Protein AF-A0AAN8ETK5-F1 (afdb_monomer)

Radius of gyration: 23.5 Å; Cα contacts (8 Å, |Δi|>4): 120; chains: 1; bounding box: 71×39×68 Å

Mean predicted aligned error: 12.29 Å

pLDDT: mean 74.8, std 18.23, range [26.97, 95.56]

InterPro domains:
  IPR002259 Equilibrative nucleoside transporter [PF01733] (47-245)
  IPR002259 Equilibrative nucleoside transporter [PR01130] (53-75)
  IPR002259 Equilibrative nucleoside transporter [PR01130] (81-101)
  IPR002259 Equilibrative nucleoside transporter [PR01130] (223-244)
  IPR002259 Equilibrative nucleoside transporter [PTHR10332] (9-244)

Organism: Champsocephalus gunnari (NCBI:txid52237)

Sequence (248 aa):
SPADAPPRVSQRLRVLGSLLVIMFVFIATAVFVRVPLEPLAFFCVTMAKIVTINSFGAVLQGSLFGMAGLLPASYTTPVMSGQGMAGSFAAFAMICAIASGSDLPDAAFGYFITACVVIFLSILCYVLLPKLEFFQFYQEKNRKPSPENSVILMNPESGAESADPSGRQDVSVGKIFKKIWLLALSVCFTFTVTIGTFPAITADTKSTLARGSWERYFIPVSCFLLFNLSDWAGRSLTAFCMWVSPEP

Secondary structure (DSSP, 8-state):
----PPP---HHHHHHHHHHHHHHHHHHHHHHTTS---HHHHHHHHHHHHHHHHHHHHHHHHHHHHHHTTS-GGGHHHHHHHHHHHHHHHHHHHHHHHHHT--HHHHHHHHHHHHHHHHHHHHHHHHHGGGSHHHHHHHHHHHS--TTTTTTT--S--------TT------HHHHHHHHHHHHHHHHHHHHHHHHHTTHHHHH---SS--STHHHHHIIIIIIIHHHHHHHHHHHHHHH----PPP-

Nearest PDB structures (foldseek):
  6ob7-assembly1_A  TM=9.082E-01  e=2.073E-12  Homo sapiens
  6ob6-assembly2_B  TM=9.364E-01  e=7.491E-12  Homo sapiens
  6ob6-assembly1_A  TM=9.216E-01  e=9.128E-12  Homo sapiens

Solvent-accessible surface area (backbone atoms only — not comparable to full-atom values): 14384 Å² total; per-residue (Å²): 131,87,74,82,72,74,80,77,75,51,67,66,56,51,41,54,50,24,53,52,53,45,41,52,54,37,53,51,48,39,57,49,60,78,51,91,62,58,71,68,58,44,50,54,53,50,50,53,48,51,54,50,42,52,53,35,45,50,52,31,51,54,48,51,52,60,53,27,71,73,44,64,75,75,54,42,45,59,58,55,27,50,55,24,46,51,46,28,51,54,21,51,49,53,46,49,41,62,72,67,68,53,56,67,56,60,42,53,34,52,51,30,51,52,51,43,52,54,48,50,51,50,50,51,52,58,67,49,46,73,72,37,67,69,53,46,51,54,55,49,55,69,68,47,81,56,77,65,71,63,56,78,77,67,76,82,89,79,82,93,77,86,91,74,97,78,72,82,78,75,76,52,65,68,62,54,46,68,71,43,42,68,61,53,49,52,53,50,50,52,53,50,52,47,57,64,48,44,60,63,58,58,73,71,58,71,73,91,83,57,91,60,78,54,67,75,45,44,54,41,47,68,50,41,27,46,47,23,46,50,51,21,48,57,48,45,46,52,65,77,61,56,74,76,71,78,79,131

Structure (mmCIF, N/CA/C/O backbone):
data_AF-A0AAN8ETK5-F1
#
_entry.id   AF-A0AAN8ETK5-F1
#
loop_
_atom_site.group_PDB
_atom_site.id
_atom_site.type_symbol
_atom_site.label_atom_id
_atom_site.label_alt_id
_atom_site.label_comp_id
_atom_site.label_asym_id
_atom_site.label_entity_id
_atom_site.label_seq_id
_atom_site.pdbx_PDB_ins_code
_atom_site.Cartn_x
_atom_site.Cartn_y
_atom_site.Cartn_z
_atom_site.occupancy
_atom_site.B_iso_or_equiv
_atom_site.auth_seq_id
_atom_site.auth_comp_id
_atom_site.auth_asym_id
_atom_site.auth_atom_id
_atom_site.pdbx_PDB_model_num
ATOM 1 N N . SER A 1 1 ? -43.170 6.017 11.652 1.00 31.91 1 SER A N 1
ATOM 2 C CA . SER A 1 1 ? -42.625 5.074 10.662 1.00 31.91 1 SER A CA 1
ATOM 3 C C . SER A 1 1 ? -41.123 5.280 10.615 1.00 31.91 1 SER A C 1
ATOM 5 O O . SER A 1 1 ? -40.715 6.349 10.168 1.00 31.91 1 SER A O 1
ATOM 7 N N . PRO A 1 2 ? -40.292 4.398 11.195 1.00 40.56 2 PRO A N 1
ATOM 8 C CA . PRO A 1 2 ? -38.853 4.548 11.074 1.00 40.56 2 PRO A CA 1
ATOM 9 C C . PRO A 1 2 ? -38.493 4.153 9.642 1.00 40.56 2 PRO A C 1
ATOM 11 O O . PRO A 1 2 ? -38.596 2.989 9.272 1.00 40.56 2 PRO A O 1
ATOM 14 N N . ALA A 1 3 ? -38.174 5.156 8.830 1.00 40.28 3 ALA A N 1
ATOM 15 C CA . ALA A 1 3 ? -37.696 4.963 7.474 1.00 40.28 3 ALA A CA 1
ATOM 16 C C . ALA A 1 3 ? -36.457 4.061 7.489 1.00 40.28 3 ALA A C 1
ATOM 18 O O . ALA A 1 3 ? -35.556 4.239 8.316 1.00 40.28 3 ALA A O 1
ATOM 19 N N . ASP A 1 4 ? -36.464 3.095 6.579 1.00 44.53 4 ASP A N 1
ATOM 20 C CA . ASP A 1 4 ? -35.438 2.092 6.347 1.00 44.53 4 ASP A CA 1
ATOM 21 C C . ASP A 1 4 ? -34.030 2.696 6.350 1.00 44.53 4 ASP A C 1
ATOM 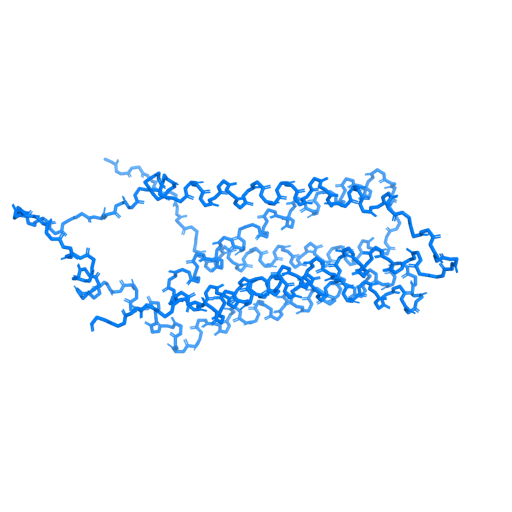23 O O . ASP A 1 4 ? -33.572 3.305 5.381 1.00 44.53 4 ASP A O 1
ATOM 27 N N . ALA A 1 5 ? -33.303 2.497 7.451 1.00 45.50 5 ALA A N 1
ATOM 28 C CA . ALA A 1 5 ? -31.858 2.610 7.411 1.00 45.50 5 ALA A CA 1
ATOM 29 C C . ALA A 1 5 ? -31.360 1.491 6.480 1.00 45.50 5 ALA A C 1
ATOM 31 O O . ALA A 1 5 ? -31.681 0.325 6.738 1.00 45.50 5 ALA A O 1
ATOM 32 N N . PRO A 1 6 ? -30.592 1.798 5.417 1.00 43.34 6 PRO A N 1
ATOM 33 C CA . PRO A 1 6 ? -30.098 0.771 4.512 1.00 43.34 6 PRO A CA 1
ATOM 34 C C . PRO A 1 6 ? -29.350 -0.294 5.323 1.00 43.34 6 PRO A C 1
ATOM 36 O O . PRO A 1 6 ? -28.668 0.055 6.300 1.00 43.34 6 PRO A O 1
ATOM 39 N N . PRO A 1 7 ? -29.473 -1.587 4.964 1.00 42.78 7 PRO A N 1
ATOM 40 C CA . PRO A 1 7 ? -28.845 -2.661 5.713 1.00 42.78 7 PRO A CA 1
ATOM 41 C C . PRO A 1 7 ? -27.360 -2.341 5.841 1.00 42.78 7 PRO A C 1
ATOM 43 O O . PRO A 1 7 ? -26.654 -2.178 4.844 1.00 42.78 7 PRO A O 1
ATOM 46 N N . ARG A 1 8 ? -26.890 -2.179 7.083 1.00 54.69 8 ARG A N 1
ATOM 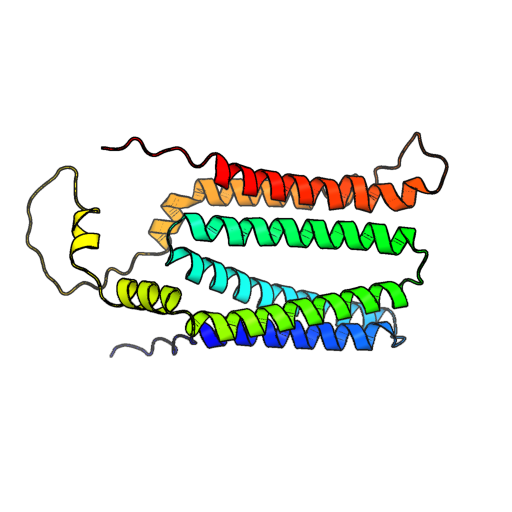47 C CA . ARG A 1 8 ? -25.481 -1.903 7.366 1.00 54.69 8 ARG A CA 1
ATOM 48 C C . ARG A 1 8 ? -24.684 -3.080 6.821 1.00 54.69 8 ARG A C 1
ATOM 50 O O . ARG A 1 8 ? -24.653 -4.140 7.443 1.00 54.69 8 ARG A O 1
ATOM 57 N N . VAL A 1 9 ? -24.086 -2.904 5.643 1.00 59.69 9 VAL A N 1
ATOM 58 C CA . VAL A 1 9 ? -23.247 -3.916 4.997 1.00 59.69 9 VAL A CA 1
ATOM 59 C C . VAL A 1 9 ? -22.239 -4.400 6.032 1.00 59.69 9 VAL A C 1
ATOM 61 O O . VAL A 1 9 ? -21.507 -3.592 6.613 1.00 59.69 9 VAL A O 1
ATOM 64 N N . SER A 1 10 ? -22.245 -5.708 6.302 1.00 74.88 10 SER A N 1
ATOM 65 C CA . SER A 1 10 ? -21.398 -6.312 7.332 1.00 74.88 10 SER A CA 1
ATOM 66 C C . SER A 1 10 ? -19.944 -5.884 7.127 1.00 74.88 10 SER A C 1
ATOM 68 O O . SER A 1 10 ? -19.432 -5.950 6.009 1.00 74.88 10 SER A O 1
ATOM 70 N N . GLN A 1 11 ? -19.259 -5.451 8.192 1.00 73.94 11 GLN A N 1
ATOM 71 C CA . GLN A 1 11 ? -17.847 -5.044 8.118 1.00 73.94 11 GLN A CA 1
ATOM 72 C C . GLN A 1 11 ? -16.977 -6.137 7.480 1.00 73.94 11 GLN A C 1
ATOM 74 O O . GLN A 1 11 ? -16.073 -5.827 6.709 1.00 73.94 11 GLN A O 1
ATOM 79 N N . ARG A 1 12 ? -17.318 -7.412 7.718 1.00 78.25 12 ARG A N 1
ATOM 80 C CA . ARG A 1 12 ? -16.663 -8.559 7.079 1.00 78.25 12 ARG A CA 1
ATOM 81 C C . ARG A 1 12 ? -16.825 -8.575 5.570 1.00 78.25 12 ARG A C 1
ATOM 83 O O . ARG A 1 12 ? -15.857 -8.812 4.858 1.00 78.25 12 ARG A O 1
ATOM 90 N N . LEU A 1 13 ? -18.024 -8.265 5.088 1.00 81.19 13 LEU A N 1
ATOM 91 C CA . LEU A 1 13 ? -18.306 -8.186 3.661 1.00 81.19 13 LEU A CA 1
ATOM 92 C C . LEU A 1 13 ? -17.593 -6.992 3.012 1.00 81.19 13 LEU A C 1
ATOM 94 O O . LEU A 1 13 ? -17.086 -7.121 1.904 1.00 81.19 13 LEU A O 1
ATOM 98 N N . ARG A 1 14 ? -17.485 -5.858 3.718 1.00 87.50 14 ARG A N 1
ATOM 99 C CA . ARG A 1 14 ? -16.747 -4.677 3.235 1.00 87.50 14 ARG A CA 1
ATOM 100 C C . ARG A 1 14 ? -15.253 -4.962 3.076 1.00 87.50 14 ARG A C 1
ATOM 102 O O . ARG A 1 14 ? -14.705 -4.703 2.011 1.00 87.50 14 ARG A O 1
ATOM 109 N N . VAL A 1 15 ? -14.615 -5.523 4.106 1.00 88.31 15 VAL A N 1
ATOM 110 C CA . VAL A 1 15 ? -13.174 -5.831 4.093 1.00 88.31 15 VAL A CA 1
ATOM 111 C C . VAL A 1 15 ? -12.864 -6.937 3.084 1.00 88.31 15 VAL A C 1
ATOM 113 O O . VAL A 1 15 ? -12.075 -6.716 2.168 1.00 88.31 15 VAL A O 1
ATOM 116 N N . LEU A 1 16 ? -13.531 -8.091 3.187 1.00 89.12 16 LEU A N 1
ATOM 117 C CA . LEU A 1 16 ? -13.282 -9.223 2.292 1.00 89.12 16 LEU A CA 1
ATOM 118 C C . LEU A 1 16 ? -13.624 -8.878 0.836 1.00 89.12 16 LEU A C 1
ATOM 120 O O . LEU A 1 16 ? -12.844 -9.180 -0.061 1.00 89.12 16 LEU A O 1
ATOM 124 N N . GLY A 1 17 ? -14.746 -8.189 0.606 1.00 90.12 17 GLY A N 1
ATOM 125 C CA . GLY A 1 17 ? -15.143 -7.732 -0.724 1.00 90.12 17 GLY A CA 1
ATOM 126 C C . GLY A 1 17 ? -14.112 -6.788 -1.341 1.00 90.12 17 GLY A C 1
ATOM 127 O O . GLY A 1 17 ? -13.720 -6.986 -2.488 1.00 90.12 17 GLY A O 1
ATOM 128 N N . SER A 1 18 ? -13.605 -5.815 -0.573 1.00 92.94 18 SER A N 1
ATOM 129 C CA . SER A 1 18 ? -12.559 -4.907 -1.061 1.00 92.94 18 SER A CA 1
ATOM 130 C C . SER A 1 18 ? -11.252 -5.631 -1.405 1.00 92.94 18 SER A C 1
ATOM 132 O O . SER A 1 18 ? -10.698 -5.388 -2.475 1.00 92.94 18 SER A O 1
ATOM 134 N N . LEU A 1 19 ? -10.802 -6.575 -0.569 1.00 91.69 19 LEU A N 1
ATOM 135 C CA . LEU A 1 19 ? -9.604 -7.378 -0.840 1.00 91.69 19 LEU A CA 1
ATOM 136 C C . LEU A 1 19 ? -9.758 -8.244 -2.097 1.00 91.69 19 LEU A C 1
ATOM 138 O O . LEU A 1 19 ? -8.835 -8.299 -2.906 1.00 91.69 19 LEU A O 1
ATOM 142 N N . LEU A 1 20 ? -10.920 -8.877 -2.297 1.00 93.50 20 LEU A N 1
ATOM 143 C CA . LEU A 1 20 ? -11.187 -9.703 -3.480 1.00 93.50 20 LEU A CA 1
ATOM 144 C C . LEU A 1 20 ? -11.208 -8.879 -4.772 1.00 93.50 20 LEU A C 1
ATOM 146 O O . LEU A 1 20 ? -10.634 -9.308 -5.773 1.00 93.50 20 LEU A O 1
ATOM 150 N N . VAL A 1 21 ? -11.820 -7.690 -4.755 1.00 94.38 21 VAL A N 1
ATOM 151 C CA . VAL A 1 21 ? -11.821 -6.799 -5.926 1.00 94.38 21 VAL A CA 1
ATOM 152 C C . VAL A 1 21 ? -10.405 -6.324 -6.245 1.00 94.38 21 VAL A C 1
ATOM 154 O O . VAL A 1 21 ? -9.986 -6.399 -7.399 1.00 94.38 21 VAL A O 1
ATOM 157 N N . ILE A 1 22 ? -9.636 -5.894 -5.239 1.00 93.19 22 ILE A N 1
ATOM 158 C CA . ILE A 1 22 ? -8.243 -5.466 -5.435 1.00 93.19 22 ILE A CA 1
ATOM 159 C C . ILE A 1 22 ? -7.397 -6.625 -5.993 1.00 93.19 22 ILE A C 1
ATOM 161 O O . ILE A 1 22 ? -6.653 -6.428 -6.953 1.00 93.19 22 ILE A O 1
ATOM 165 N N . MET A 1 23 ? -7.561 -7.843 -5.463 1.00 92.94 23 MET A N 1
ATOM 166 C CA . MET A 1 23 ? -6.890 -9.047 -5.967 1.00 92.94 23 MET A CA 1
ATOM 167 C C . MET A 1 23 ? -7.223 -9.315 -7.439 1.00 92.94 23 MET A C 1
ATOM 169 O O . MET A 1 23 ? -6.319 -9.537 -8.242 1.00 92.94 23 MET A O 1
ATOM 173 N N . PHE A 1 24 ? -8.504 -9.249 -7.814 1.00 93.81 24 PHE A N 1
ATOM 174 C CA . PHE A 1 24 ? -8.936 -9.439 -9.199 1.00 93.81 24 PHE A CA 1
ATOM 175 C C . PHE A 1 24 ? -8.298 -8.413 -10.144 1.00 93.81 24 PHE A C 1
ATOM 177 O O . PHE A 1 24 ? -7.792 -8.782 -11.205 1.00 93.81 24 PHE A O 1
ATOM 184 N N . VAL A 1 25 ? -8.261 -7.135 -9.750 1.00 93.75 25 VAL A N 1
ATOM 185 C CA . VAL A 1 25 ? -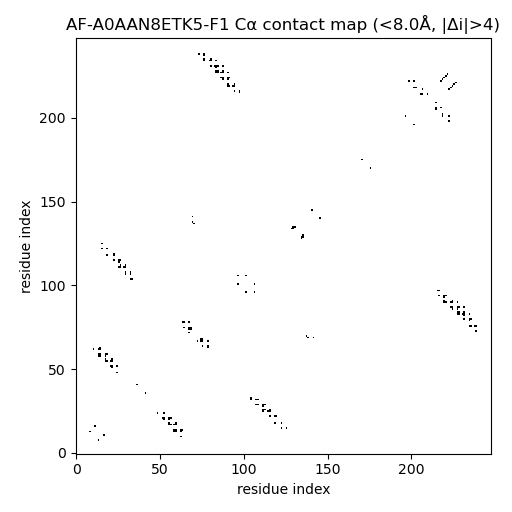7.636 -6.084 -10.567 1.00 93.75 25 VAL A CA 1
ATOM 186 C C . VAL A 1 25 ? -6.129 -6.316 -10.715 1.00 93.75 25 VAL A C 1
ATOM 188 O O . VAL A 1 25 ? -5.592 -6.118 -11.808 1.00 93.75 25 VAL A O 1
ATOM 191 N N . PHE A 1 26 ? -5.436 -6.775 -9.670 1.00 91.19 26 PHE A N 1
ATOM 192 C CA . PHE A 1 26 ? -4.011 -7.103 -9.759 1.00 91.19 26 PHE A CA 1
ATOM 193 C C . PHE A 1 26 ? -3.727 -8.302 -10.665 1.00 91.19 26 PHE A C 1
ATOM 195 O O . PHE A 1 26 ? -2.825 -8.216 -11.499 1.00 91.19 26 PHE A O 1
ATOM 202 N N . ILE A 1 27 ? -4.534 -9.364 -10.585 1.00 91.38 27 ILE A N 1
ATOM 203 C CA . ILE A 1 27 ? -4.442 -10.515 -11.498 1.00 91.38 27 ILE A CA 1
ATOM 204 C C . ILE A 1 27 ? -4.664 -10.061 -12.941 1.00 91.38 27 ILE A C 1
ATOM 206 O O . ILE A 1 27 ? -3.853 -10.363 -13.816 1.00 91.38 27 ILE A O 1
ATOM 210 N N . ALA A 1 28 ? -5.721 -9.281 -13.190 1.00 91.12 28 ALA A N 1
ATOM 211 C CA . ALA A 1 28 ? -5.969 -8.722 -14.513 1.00 91.12 28 ALA A CA 1
ATOM 212 C C . ALA A 1 28 ? -4.754 -7.912 -14.987 1.00 91.12 28 ALA A C 1
ATOM 214 O O . ALA A 1 28 ? -4.301 -8.066 -16.116 1.00 91.12 28 ALA A O 1
ATOM 215 N N . THR A 1 29 ? -4.173 -7.082 -14.122 1.00 89.62 29 THR A N 1
ATOM 216 C CA . THR A 1 29 ? -3.004 -6.268 -14.476 1.00 89.62 29 THR A CA 1
ATOM 217 C C . THR A 1 29 ? -1.777 -7.117 -14.808 1.00 89.62 29 THR A C 1
ATOM 219 O O . THR A 1 29 ? -1.134 -6.830 -15.813 1.00 89.62 29 THR A O 1
ATOM 222 N N . ALA A 1 30 ? -1.514 -8.202 -14.074 1.00 87.50 30 ALA A N 1
ATOM 223 C CA . ALA A 1 30 ? -0.439 -9.145 -14.393 1.00 87.50 30 ALA A CA 1
ATOM 224 C C . ALA A 1 30 ? -0.591 -9.758 -15.797 1.00 87.50 30 ALA A C 1
ATOM 226 O O . ALA A 1 30 ? 0.390 -9.864 -16.531 1.00 87.50 30 ALA A O 1
ATOM 227 N N . VAL A 1 31 ? -1.820 -10.104 -16.198 1.00 86.81 31 VAL A N 1
ATOM 228 C CA . VAL A 1 31 ? -2.114 -10.607 -17.552 1.00 86.81 31 VAL A CA 1
ATOM 229 C C . VAL A 1 31 ? -1.907 -9.508 -18.597 1.00 86.81 31 VAL A C 1
ATOM 231 O O . VAL A 1 31 ? -1.248 -9.726 -19.612 1.00 86.81 31 VAL A O 1
ATOM 234 N N . PHE A 1 32 ? -2.418 -8.304 -18.331 1.00 86.12 32 PHE A N 1
ATOM 235 C CA . PHE A 1 32 ? -2.331 -7.168 -19.252 1.00 86.12 32 PHE A CA 1
ATOM 236 C C . PHE A 1 32 ? -0.898 -6.668 -19.490 1.00 86.12 32 PHE A C 1
ATOM 238 O O . PHE A 1 32 ? -0.650 -6.099 -20.546 1.00 86.12 32 PHE A O 1
ATOM 245 N N . VAL A 1 33 ? 0.050 -6.900 -18.573 1.00 84.12 33 VAL A N 1
ATOM 246 C CA . VAL A 1 33 ? 1.468 -6.519 -18.755 1.00 84.12 33 VAL A CA 1
ATOM 247 C C . VAL A 1 33 ? 2.102 -7.172 -19.990 1.00 84.12 33 VAL A C 1
ATOM 249 O O . VAL A 1 33 ? 3.022 -6.605 -20.574 1.00 84.12 33 VAL A O 1
ATOM 252 N N . ARG A 1 34 ? 1.615 -8.345 -20.411 1.00 80.81 34 ARG A N 1
ATOM 253 C CA . ARG A 1 34 ? 2.133 -9.065 -21.588 1.00 80.81 34 ARG A CA 1
ATOM 254 C C . ARG A 1 34 ? 1.323 -8.821 -22.863 1.00 80.81 34 ARG A C 1
ATOM 256 O O . ARG A 1 34 ? 1.696 -9.335 -23.913 1.00 80.81 34 ARG A O 1
ATOM 263 N N . VAL A 1 35 ? 0.227 -8.064 -22.787 1.00 84.62 35 VAL A N 1
ATOM 264 C CA . VAL A 1 35 ? -0.659 -7.814 -23.929 1.00 84.62 35 VAL A CA 1
ATOM 265 C C . VAL A 1 35 ? -0.313 -6.459 -24.547 1.00 84.62 35 VAL A C 1
ATOM 267 O O . VAL A 1 35 ? -0.484 -5.436 -23.880 1.00 84.62 35 VAL A O 1
ATOM 270 N N . PRO A 1 36 ? 0.139 -6.409 -25.812 1.00 79.38 36 PRO A N 1
ATOM 271 C CA . PRO A 1 36 ? 0.331 -5.144 -26.502 1.00 79.38 36 PRO A CA 1
ATOM 272 C C . PRO A 1 36 ? -1.039 -4.506 -26.763 1.00 79.38 36 PRO A C 1
ATOM 274 O O . PRO A 1 36 ? -1.874 -5.057 -27.477 1.00 79.38 36 PRO A O 1
ATOM 277 N N . LEU A 1 37 ? -1.281 -3.350 -26.148 1.00 80.94 37 LEU A N 1
ATOM 278 C CA . LEU A 1 37 ? -2.485 -2.543 -26.330 1.00 80.94 37 LEU A CA 1
ATOM 279 C C . LEU A 1 37 ? -2.136 -1.234 -27.034 1.00 80.94 37 LEU A C 1
ATOM 281 O O . LEU A 1 37 ? -1.034 -0.708 -26.884 1.00 80.94 37 LEU A O 1
ATOM 285 N N . GLU A 1 38 ? -3.106 -0.676 -27.753 1.00 90.12 38 GLU A N 1
ATOM 286 C CA . GLU A 1 38 ? -2.997 0.674 -28.302 1.00 90.12 38 GLU A CA 1
ATOM 287 C C . GLU A 1 38 ? -2.810 1.706 -27.166 1.00 90.12 38 GLU A C 1
ATOM 289 O O . GLU A 1 38 ? -3.453 1.564 -26.119 1.00 90.12 38 GLU A O 1
ATOM 294 N N . PRO A 1 39 ? -1.978 2.756 -27.330 1.00 87.50 39 PRO A N 1
ATOM 295 C CA . PRO A 1 39 ? -1.630 3.676 -26.242 1.00 87.50 39 PRO A CA 1
ATOM 296 C C . PRO A 1 39 ? -2.831 4.318 -25.532 1.00 87.50 39 PRO A C 1
ATOM 298 O O . PRO A 1 39 ? -2.842 4.411 -24.303 1.00 87.50 39 PRO A O 1
ATOM 301 N N . LEU A 1 40 ? -3.866 4.715 -26.285 1.00 89.25 40 LEU A N 1
ATOM 302 C CA . LEU A 1 40 ? -5.084 5.306 -25.720 1.00 89.25 40 LEU A CA 1
ATOM 303 C C . LEU A 1 40 ? -5.859 4.282 -24.875 1.00 89.25 40 LEU A C 1
ATOM 305 O O . LEU A 1 40 ? -6.256 4.568 -23.746 1.00 89.25 40 LEU A O 1
ATOM 309 N N . ALA A 1 41 ? -6.025 3.065 -25.400 1.00 88.56 41 ALA A N 1
ATOM 310 C CA . ALA A 1 41 ? -6.702 1.979 -24.701 1.00 88.56 41 ALA A CA 1
ATOM 311 C C . ALA A 1 41 ? -5.932 1.562 -23.439 1.00 88.56 41 ALA A C 1
ATOM 313 O O . ALA A 1 41 ? -6.534 1.404 -22.375 1.00 88.56 41 ALA A O 1
ATOM 314 N N . PHE A 1 42 ? -4.602 1.456 -23.524 1.00 88.00 42 PHE A N 1
ATOM 315 C CA . PHE A 1 42 ? -3.737 1.176 -22.379 1.00 88.00 42 PHE A CA 1
ATOM 316 C C . PHE A 1 42 ? -3.891 2.237 -21.283 1.00 88.00 42 PHE A C 1
ATOM 318 O O . PHE A 1 42 ? -4.057 1.890 -20.110 1.00 88.00 42 PHE A O 1
ATOM 325 N N . PHE A 1 43 ? -3.892 3.520 -21.657 1.00 89.31 43 PHE A N 1
ATOM 326 C CA . PHE A 1 43 ? -4.075 4.625 -20.720 1.00 89.31 43 PHE A CA 1
ATOM 327 C C . PHE A 1 43 ? -5.445 4.574 -20.030 1.00 89.31 43 PHE A C 1
ATOM 329 O O . PHE A 1 43 ? -5.506 4.558 -18.799 1.00 89.31 43 PHE A O 1
ATOM 336 N N . CYS A 1 44 ? -6.538 4.477 -20.795 1.00 92.62 44 CYS A N 1
ATOM 337 C CA . CYS A 1 44 ? -7.895 4.429 -20.243 1.00 92.62 44 CYS A CA 1
ATOM 338 C C . CYS A 1 44 ? -8.099 3.222 -19.316 1.00 92.62 44 CYS A C 1
ATOM 340 O O . CYS A 1 44 ? -8.620 3.373 -18.209 1.00 92.62 44 CYS A O 1
ATOM 342 N N . VAL A 1 45 ? -7.646 2.034 -19.732 1.00 91.19 45 VAL A N 1
ATOM 343 C CA . VAL A 1 45 ? -7.740 0.809 -18.924 1.00 91.19 45 VAL A CA 1
ATOM 344 C C . VAL A 1 45 ? -6.917 0.937 -17.642 1.00 91.19 45 VAL A C 1
ATOM 346 O O . VAL A 1 45 ? -7.388 0.561 -16.569 1.00 91.19 45 VAL A O 1
ATOM 349 N N . THR A 1 46 ? -5.706 1.488 -17.722 1.00 91.12 46 THR A N 1
ATOM 350 C CA . THR A 1 46 ? -4.846 1.694 -16.548 1.00 91.12 46 THR A CA 1
ATOM 351 C C . THR A 1 46 ? -5.461 2.698 -15.576 1.00 91.12 46 THR A C 1
ATOM 353 O O . THR A 1 46 ? -5.521 2.423 -14.378 1.00 91.12 46 THR A O 1
ATOM 356 N N . MET A 1 47 ? -6.007 3.811 -16.072 1.00 93.69 47 MET A N 1
ATOM 357 C CA . MET A 1 47 ? -6.703 4.793 -15.236 1.00 93.69 47 MET A CA 1
ATOM 358 C C . MET A 1 47 ? -7.932 4.195 -14.548 1.00 93.69 47 MET A C 1
ATOM 360 O O . MET A 1 47 ? -8.096 4.360 -13.339 1.00 93.69 47 MET A O 1
ATOM 364 N N . ALA A 1 48 ? -8.752 3.427 -15.272 1.00 94.44 48 ALA A N 1
ATOM 365 C CA . ALA A 1 48 ? -9.910 2.748 -14.691 1.00 94.44 48 ALA A CA 1
ATOM 366 C C . ALA A 1 48 ? -9.506 1.779 -13.562 1.00 94.44 48 ALA A C 1
ATOM 368 O O . ALA A 1 48 ? -10.139 1.752 -12.500 1.00 94.44 48 ALA A O 1
ATOM 369 N N . LYS A 1 49 ? -8.413 1.026 -13.749 1.00 92.56 49 LYS A N 1
ATOM 370 C CA . LYS A 1 49 ? -7.852 0.141 -12.715 1.00 92.56 49 LYS A CA 1
ATOM 371 C C . LYS A 1 49 ? -7.379 0.926 -11.493 1.00 92.56 49 LYS A C 1
ATOM 373 O O . LYS A 1 49 ? -7.733 0.551 -10.379 1.00 92.56 49 LYS A O 1
ATOM 378 N N . ILE A 1 50 ? -6.639 2.021 -11.688 1.00 92.38 50 ILE A N 1
ATOM 379 C CA . ILE A 1 50 ? -6.141 2.871 -10.593 1.00 92.38 50 ILE A CA 1
ATOM 380 C C . ILE A 1 50 ? -7.305 3.446 -9.779 1.00 92.38 50 ILE A C 1
ATOM 382 O O . ILE A 1 50 ? -7.297 3.354 -8.552 1.00 92.38 50 ILE A O 1
ATOM 386 N N . VAL A 1 51 ? -8.336 3.981 -10.441 1.00 95.56 51 VAL A N 1
ATOM 387 C CA . VAL A 1 51 ? -9.538 4.506 -9.768 1.00 95.56 51 VAL A CA 1
ATOM 388 C C . VAL A 1 51 ? -10.239 3.408 -8.968 1.00 95.56 51 VAL A C 1
ATOM 390 O O . VAL A 1 51 ? -10.620 3.629 -7.816 1.00 95.56 51 VAL A O 1
ATOM 393 N N . THR A 1 52 ? -10.364 2.210 -9.543 1.00 94.56 52 THR A N 1
ATOM 394 C CA . THR A 1 52 ? -10.979 1.058 -8.869 1.00 94.56 52 THR A CA 1
ATOM 395 C C . THR A 1 52 ? -10.174 0.643 -7.635 1.00 94.56 52 THR A C 1
ATOM 397 O O . THR A 1 52 ? -10.739 0.539 -6.545 1.00 94.56 52 THR A O 1
ATOM 400 N N . ILE A 1 53 ? -8.853 0.471 -7.767 1.00 93.12 53 ILE A N 1
ATOM 401 C CA . ILE A 1 53 ? -7.963 0.100 -6.655 1.00 93.12 53 ILE A CA 1
ATOM 402 C C . ILE A 1 53 ? -8.022 1.149 -5.546 1.00 93.12 53 ILE A C 1
ATOM 404 O O . ILE A 1 53 ? -8.193 0.780 -4.389 1.00 93.12 53 ILE A O 1
ATOM 408 N N . ASN A 1 54 ? -7.939 2.440 -5.873 1.00 93.75 54 ASN A N 1
ATOM 409 C CA . ASN A 1 54 ? -7.982 3.505 -4.870 1.00 93.75 54 ASN A CA 1
ATOM 410 C C . ASN A 1 54 ? -9.340 3.579 -4.160 1.00 93.75 54 ASN A C 1
ATOM 412 O O . ASN A 1 54 ? -9.386 3.772 -2.947 1.00 93.75 54 ASN A O 1
ATOM 416 N N . SER A 1 55 ? -10.443 3.359 -4.879 1.00 95.31 55 SER A N 1
ATOM 417 C CA . SER A 1 55 ? -11.791 3.373 -4.296 1.00 95.31 55 SER A CA 1
ATOM 418 C C . SER A 1 55 ? -11.988 2.229 -3.298 1.00 95.31 55 SER A C 1
ATOM 420 O O . SER A 1 55 ? -12.377 2.456 -2.151 1.00 95.31 55 SER A O 1
ATOM 422 N N . PHE A 1 56 ? -11.671 0.991 -3.693 1.00 94.12 56 PHE A N 1
ATOM 423 C CA . PHE A 1 56 ? -11.764 -0.158 -2.787 1.00 94.12 56 PHE A CA 1
ATOM 424 C C . PHE A 1 56 ? -10.676 -0.133 -1.707 1.00 94.12 56 PHE A C 1
ATOM 426 O O . PHE A 1 56 ? -10.932 -0.559 -0.582 1.00 94.12 56 PHE A O 1
ATOM 433 N N . GLY A 1 57 ? -9.507 0.435 -2.004 1.00 92.88 57 GLY A N 1
ATOM 434 C CA . GLY A 1 57 ? -8.440 0.697 -1.043 1.00 92.88 57 GLY A CA 1
ATOM 435 C C . GLY A 1 57 ? -8.883 1.658 0.058 1.00 92.88 57 GLY A C 1
ATOM 436 O O . GLY A 1 57 ? -8.660 1.373 1.231 1.00 92.88 57 GLY A O 1
ATOM 437 N N . ALA A 1 58 ? -9.609 2.728 -0.283 1.00 92.75 58 ALA A N 1
ATOM 438 C CA . ALA A 1 58 ? -10.192 3.643 0.698 1.00 92.75 58 ALA A CA 1
ATOM 439 C C . ALA A 1 58 ? -11.247 2.947 1.578 1.00 92.75 58 ALA A C 1
ATOM 441 O O . ALA A 1 58 ? -11.273 3.142 2.796 1.00 92.75 58 ALA A O 1
ATOM 442 N N . VAL A 1 59 ? -12.085 2.081 0.990 1.00 92.00 59 VAL A N 1
ATOM 443 C CA . VAL A 1 59 ? -13.054 1.270 1.750 1.00 92.00 59 VAL A CA 1
ATOM 444 C C . VAL A 1 59 ? -12.345 0.305 2.704 1.00 92.00 59 VAL A C 1
ATOM 446 O O . VAL A 1 59 ? -12.760 0.196 3.865 1.00 92.00 59 VAL A O 1
ATOM 449 N N . LEU A 1 60 ? -11.288 -0.372 2.244 1.00 90.94 60 LEU A N 1
ATOM 450 C CA . LEU A 1 60 ? -10.475 -1.288 3.045 1.00 90.94 60 LEU A CA 1
ATOM 451 C C . LEU A 1 60 ? -9.799 -0.547 4.200 1.00 90.94 60 LEU A C 1
ATOM 453 O O . LEU A 1 60 ? -9.967 -0.933 5.355 1.00 90.94 60 LEU A O 1
ATOM 457 N N . GLN A 1 61 ? -9.102 0.548 3.896 1.00 90.06 61 GLN A N 1
ATOM 458 C CA . GLN A 1 61 ? -8.395 1.374 4.869 1.00 90.06 61 GLN A CA 1
ATOM 459 C C . GLN A 1 61 ? -9.362 1.913 5.929 1.00 90.06 61 GLN A C 1
ATOM 461 O O . GLN A 1 61 ? -9.142 1.708 7.121 1.00 90.06 61 GLN A O 1
ATOM 466 N N . GLY A 1 62 ? -10.483 2.513 5.515 1.00 88.44 62 GLY A N 1
ATOM 467 C CA . GLY A 1 62 ? -11.495 3.020 6.443 1.00 88.44 62 GLY A CA 1
ATOM 468 C C . GLY A 1 62 ? -12.113 1.922 7.316 1.00 88.44 62 GLY A C 1
ATOM 469 O O . GLY A 1 62 ? -12.375 2.141 8.497 1.00 88.44 62 GLY A O 1
ATOM 470 N N . SER A 1 63 ? -12.305 0.718 6.768 1.00 88.75 63 SER A N 1
ATOM 471 C CA . SER A 1 63 ? -12.826 -0.422 7.534 1.00 88.75 63 SER A CA 1
ATOM 472 C C . SER A 1 63 ? -11.796 -0.9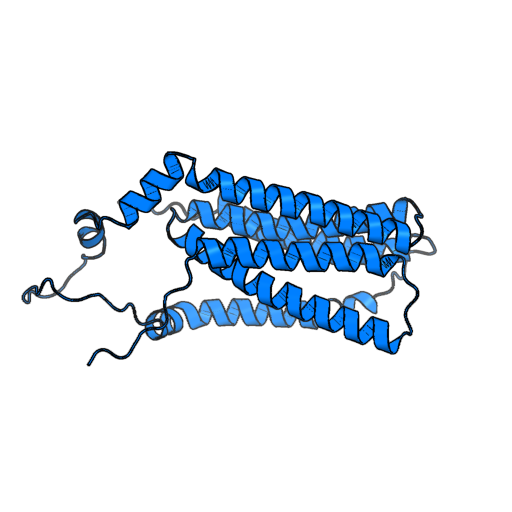70 8.528 1.00 88.75 63 SER A C 1
ATOM 474 O O . SER A 1 63 ? -12.166 -1.291 9.656 1.00 88.75 63 SER A O 1
ATOM 476 N N . LEU A 1 64 ? -10.513 -1.036 8.150 1.00 86.62 64 LEU A N 1
ATOM 477 C CA . LEU A 1 64 ? -9.411 -1.452 9.025 1.00 86.62 64 LEU A CA 1
ATOM 478 C C . LEU A 1 64 ? -9.218 -0.479 10.192 1.00 86.62 64 LEU A C 1
ATOM 480 O O . LEU A 1 64 ? -9.180 -0.927 11.336 1.00 86.62 64 LEU A O 1
ATOM 484 N N . PHE A 1 65 ? -9.191 0.833 9.938 1.00 86.38 65 PHE A N 1
ATOM 485 C CA . PHE A 1 65 ? -9.129 1.838 11.008 1.00 86.38 65 PHE A CA 1
ATOM 486 C C . PHE A 1 65 ? -10.384 1.832 11.885 1.00 86.38 65 PHE A C 1
ATOM 488 O O . PHE A 1 65 ? -10.279 1.978 13.100 1.00 86.38 65 PHE A O 1
ATOM 495 N N . GLY A 1 66 ? -11.561 1.589 11.301 1.00 82.56 66 GLY A N 1
ATOM 496 C CA . GLY A 1 66 ? -12.796 1.411 12.063 1.00 82.56 66 GLY A CA 1
ATOM 497 C C . GLY A 1 66 ? -12.764 0.198 12.999 1.00 82.56 66 GLY A C 1
ATOM 498 O O . GLY A 1 66 ? -13.343 0.258 14.078 1.00 82.56 66 GLY A O 1
ATOM 499 N N . MET A 1 67 ? -12.078 -0.887 12.620 1.00 78.25 67 MET A N 1
ATOM 500 C CA . MET A 1 67 ? -11.861 -2.047 13.495 1.00 78.25 67 MET A CA 1
ATOM 501 C C . MET A 1 67 ? -10.762 -1.788 14.533 1.00 78.25 67 MET A C 1
ATOM 503 O O . MET A 1 67 ? -10.944 -2.136 15.696 1.00 78.25 67 MET A O 1
ATOM 507 N N . ALA A 1 68 ? -9.653 -1.155 14.140 1.00 79.25 68 ALA A N 1
ATOM 508 C CA . ALA A 1 68 ? -8.562 -0.804 15.050 1.00 79.25 68 ALA A CA 1
ATOM 509 C C . ALA A 1 68 ? -9.017 0.172 16.148 1.00 79.25 68 ALA A C 1
ATOM 511 O O . ALA A 1 68 ? -8.590 0.036 17.288 1.00 79.25 68 ALA A O 1
ATOM 512 N N . GLY A 1 69 ? -9.947 1.083 15.840 1.00 76.75 69 GLY A N 1
ATOM 513 C CA . GLY A 1 69 ? -10.543 2.002 16.815 1.00 76.75 69 GLY A CA 1
ATOM 514 C C . GLY A 1 69 ? -11.441 1.342 17.871 1.00 76.75 69 GLY A C 1
ATOM 515 O O . GLY A 1 69 ? -11.789 1.996 18.848 1.00 76.75 69 GLY A O 1
ATOM 516 N N . LEU A 1 70 ? -11.817 0.066 17.700 1.00 75.44 70 LEU A N 1
ATOM 517 C CA . LEU A 1 70 ? -12.521 -0.722 18.726 1.00 75.44 70 LEU A CA 1
ATOM 518 C C . LEU A 1 70 ? -11.555 -1.414 19.703 1.00 75.44 70 LEU A C 1
ATOM 520 O O . LEU A 1 70 ? -11.979 -1.948 20.730 1.00 75.44 70 LEU A O 1
ATOM 524 N N . LEU A 1 71 ? -10.268 -1.450 19.358 1.00 74.56 71 LEU A N 1
ATOM 525 C CA . LEU A 1 71 ? -9.193 -2.019 20.160 1.00 74.56 71 LEU A CA 1
ATOM 526 C C . LEU A 1 71 ? -8.428 -0.887 20.873 1.00 74.56 71 LEU A C 1
ATOM 528 O O . LEU A 1 71 ? -8.561 0.280 20.498 1.00 74.56 71 LEU A O 1
ATOM 532 N N . PRO A 1 72 ? -7.626 -1.194 21.911 1.00 72.69 72 PRO A N 1
ATOM 533 C CA . PRO A 1 72 ? -6.778 -0.200 22.566 1.00 72.69 72 PRO A CA 1
ATOM 534 C C . PRO A 1 72 ? -5.940 0.605 21.562 1.00 72.69 72 PRO A C 1
ATOM 536 O O . PRO A 1 72 ? -5.494 0.062 20.552 1.00 72.69 72 PRO A O 1
ATOM 539 N N . ALA A 1 73 ? -5.664 1.879 21.859 1.00 69.31 73 ALA A N 1
ATOM 540 C CA . ALA A 1 73 ? -4.973 2.798 20.942 1.00 69.31 73 ALA A CA 1
ATOM 541 C C . ALA A 1 73 ? -3.642 2.247 20.382 1.00 69.31 73 ALA A C 1
ATOM 543 O O . ALA A 1 73 ? -3.284 2.542 19.243 1.00 69.31 73 ALA A O 1
ATOM 544 N N . SER A 1 74 ? -2.969 1.369 21.136 1.00 73.00 74 SER A N 1
ATOM 545 C CA . SER A 1 74 ? -1.763 0.642 20.719 1.00 73.00 74 SER A CA 1
ATOM 546 C C . SER A 1 74 ? -1.929 -0.168 19.420 1.00 73.00 74 SER A C 1
ATOM 548 O O . SER A 1 74 ? -0.952 -0.340 18.703 1.00 73.00 74 SER A O 1
ATOM 550 N N . TYR A 1 75 ? -3.138 -0.608 19.050 1.00 75.44 75 TYR A N 1
ATOM 551 C CA . TYR A 1 75 ? -3.383 -1.398 17.831 1.00 75.44 75 TYR A CA 1
ATOM 552 C C . TYR A 1 75 ? -3.518 -0.560 16.551 1.00 75.44 75 TYR A C 1
ATOM 554 O O . TYR A 1 75 ? -3.349 -1.089 15.451 1.00 75.44 75 TYR A O 1
ATOM 562 N N . THR A 1 76 ? -3.774 0.746 16.661 1.00 79.44 76 THR A N 1
ATOM 563 C CA . THR A 1 76 ? -3.818 1.643 15.491 1.00 79.44 76 THR A CA 1
ATOM 564 C C . THR A 1 76 ? -2.414 1.892 14.933 1.00 79.44 76 THR A C 1
ATOM 566 O O . THR A 1 76 ? -2.231 2.017 13.720 1.00 79.44 76 THR A O 1
ATOM 569 N N . THR A 1 77 ? -1.403 1.901 15.803 1.00 81.75 77 THR A N 1
ATOM 570 C CA . THR A 1 77 ? -0.020 2.207 15.430 1.00 81.75 77 THR A CA 1
ATOM 571 C C . THR A 1 77 ? 0.622 1.144 14.527 1.00 81.75 77 THR A C 1
ATOM 573 O O . THR A 1 77 ? 1.175 1.528 13.498 1.00 81.75 77 THR A O 1
ATOM 576 N N . PRO A 1 78 ? 0.502 -0.176 14.790 1.00 82.56 78 PRO A N 1
ATOM 577 C CA . PRO A 1 78 ? 0.937 -1.219 13.861 1.00 82.56 78 PRO A CA 1
ATOM 578 C C . PRO A 1 78 ? 0.262 -1.134 12.491 1.00 82.56 78 PRO A C 1
ATOM 580 O O . PRO A 1 78 ? 0.925 -1.335 11.477 1.00 82.56 78 PRO A O 1
ATOM 583 N N . VAL A 1 79 ? -1.032 -0.788 12.439 1.00 84.38 79 VAL A N 1
ATOM 584 C CA . VAL A 1 79 ? -1.754 -0.607 11.167 1.00 84.38 79 VAL A CA 1
ATOM 585 C C . VAL A 1 79 ? -1.148 0.551 10.375 1.00 84.38 79 VAL A C 1
ATOM 587 O O . VAL A 1 79 ? -0.829 0.384 9.200 1.00 84.38 79 VAL A O 1
ATOM 590 N N . MET A 1 80 ? -0.919 1.702 11.017 1.00 84.62 80 MET A N 1
ATOM 591 C CA . MET A 1 80 ? -0.279 2.857 10.375 1.00 84.62 80 MET A CA 1
ATOM 592 C C . MET A 1 80 ? 1.173 2.589 9.964 1.00 84.62 80 MET A C 1
ATOM 594 O O . MET A 1 80 ? 1.578 2.973 8.868 1.00 84.62 80 MET A O 1
ATOM 598 N N . SER A 1 81 ? 1.950 1.921 10.819 1.00 86.25 81 SER A N 1
ATOM 599 C CA . SER A 1 81 ? 3.341 1.554 10.538 1.00 86.25 81 SER A CA 1
ATOM 600 C C . SER A 1 81 ? 3.427 0.580 9.356 1.00 86.25 81 SER A C 1
ATOM 602 O O . SER A 1 81 ? 4.246 0.776 8.459 1.00 86.25 81 SER A O 1
ATOM 604 N N . GLY A 1 82 ? 2.518 -0.400 9.275 1.00 87.75 82 GLY A N 1
ATOM 605 C CA . GLY A 1 82 ? 2.433 -1.333 8.150 1.00 87.75 82 GLY A CA 1
ATOM 606 C C . GLY A 1 82 ? 2.212 -0.644 6.799 1.00 87.75 82 GLY A C 1
ATOM 607 O O . GLY A 1 82 ? 2.797 -1.063 5.801 1.00 87.75 82 GLY A O 1
ATOM 608 N N . GLN A 1 83 ? 1.442 0.451 6.756 1.00 87.62 83 GLN A N 1
ATOM 609 C CA . GLN A 1 83 ? 1.258 1.231 5.525 1.00 87.62 83 GLN A CA 1
ATOM 610 C C . GLN A 1 83 ? 2.561 1.903 5.058 1.00 87.62 83 GLN A C 1
ATOM 612 O O . GLN A 1 83 ? 2.913 1.783 3.885 1.00 87.62 83 GLN A O 1
ATOM 617 N N . GLY A 1 84 ? 3.303 2.551 5.964 1.00 85.69 84 GLY A N 1
ATOM 618 C CA . GLY A 1 84 ? 4.602 3.163 5.636 1.00 85.69 84 GLY A CA 1
ATOM 619 C C . GLY A 1 84 ? 5.670 2.124 5.257 1.00 85.69 84 GLY A C 1
ATOM 620 O O . GLY A 1 84 ? 6.459 2.321 4.328 1.00 85.69 84 GLY A O 1
ATOM 621 N N . MET A 1 85 ? 5.646 0.959 5.914 1.00 88.56 85 MET A N 1
ATOM 622 C CA . MET A 1 85 ? 6.524 -0.168 5.587 1.00 88.56 85 MET A CA 1
ATOM 623 C C . MET A 1 85 ? 6.252 -0.716 4.180 1.00 88.56 85 MET A C 1
ATOM 625 O O . MET A 1 85 ? 7.197 -0.980 3.438 1.00 88.56 85 MET A O 1
ATOM 629 N N . ALA A 1 86 ? 4.982 -0.848 3.783 1.00 89.31 86 ALA A N 1
ATOM 630 C CA . ALA A 1 86 ? 4.616 -1.312 2.445 1.00 89.31 86 ALA A CA 1
ATOM 631 C C . ALA A 1 86 ? 5.159 -0.385 1.341 1.00 89.31 86 ALA A C 1
ATOM 633 O O . ALA A 1 86 ? 5.652 -0.866 0.319 1.00 89.31 86 ALA A O 1
ATOM 634 N N . GLY A 1 87 ? 5.137 0.933 1.564 1.00 87.69 87 GLY A N 1
ATOM 635 C CA . GLY A 1 87 ? 5.739 1.905 0.648 1.00 87.69 87 GLY A CA 1
ATOM 636 C C . GLY A 1 87 ? 7.265 1.781 0.560 1.00 87.69 87 GLY A C 1
ATOM 637 O O . GLY A 1 87 ? 7.832 1.807 -0.534 1.00 87.69 87 GLY A O 1
ATOM 638 N N . SER A 1 88 ? 7.931 1.547 1.694 1.00 88.25 88 SER A N 1
ATOM 639 C CA . SER A 1 88 ? 9.382 1.299 1.739 1.00 88.25 88 SER A CA 1
ATOM 640 C C . SER A 1 88 ? 9.762 0.012 0.998 1.00 88.25 88 SER A C 1
ATOM 642 O O . SER A 1 88 ? 10.724 -0.005 0.231 1.00 88.25 88 SER A O 1
ATOM 644 N N . PHE A 1 89 ? 8.968 -1.050 1.164 1.00 89.12 89 PHE A N 1
ATOM 645 C CA . PHE A 1 89 ? 9.131 -2.308 0.436 1.00 89.12 89 PHE A CA 1
ATOM 646 C C . PHE A 1 89 ? 8.983 -2.116 -1.081 1.00 89.12 89 PHE A C 1
ATOM 648 O O . PHE A 1 89 ? 9.814 -2.606 -1.845 1.00 89.12 89 PHE A O 1
ATOM 655 N N . ALA A 1 90 ? 7.977 -1.356 -1.528 1.00 88.25 90 ALA A N 1
ATOM 656 C CA . ALA A 1 90 ? 7.784 -1.054 -2.946 1.00 88.25 90 ALA A CA 1
ATOM 657 C C . ALA A 1 90 ? 8.967 -0.265 -3.542 1.00 88.25 90 ALA A C 1
ATOM 659 O O . ALA A 1 90 ? 9.433 -0.589 -4.638 1.00 88.25 90 ALA A O 1
ATOM 660 N N . ALA A 1 91 ? 9.491 0.724 -2.808 1.00 88.12 91 ALA A N 1
ATOM 661 C CA . ALA A 1 91 ? 10.668 1.490 -3.217 1.00 88.12 91 ALA A CA 1
ATOM 662 C C . ALA A 1 91 ? 11.929 0.612 -3.302 1.00 88.12 91 ALA A C 1
ATOM 664 O O . ALA A 1 91 ? 12.670 0.688 -4.282 1.00 88.12 91 ALA A O 1
ATOM 665 N N . PHE A 1 92 ? 12.145 -0.270 -2.319 1.00 87.88 92 PHE A N 1
ATOM 666 C CA . PHE A 1 92 ? 13.261 -1.217 -2.329 1.00 87.88 92 PHE A CA 1
ATOM 667 C C . PHE A 1 92 ? 13.180 -2.176 -3.516 1.00 87.88 92 PHE A C 1
ATOM 669 O O . PHE A 1 92 ? 14.152 -2.337 -4.253 1.00 87.88 92 PHE A O 1
ATOM 676 N N . ALA A 1 93 ? 12.001 -2.747 -3.760 1.00 87.06 93 ALA A N 1
ATOM 677 C CA . ALA A 1 93 ? 11.787 -3.586 -4.923 1.00 87.06 93 ALA A CA 1
ATOM 678 C C . ALA A 1 93 ? 12.122 -2.816 -6.214 1.00 87.06 93 ALA A C 1
ATOM 680 O O . ALA A 1 93 ? 12.785 -3.375 -7.084 1.00 87.06 93 ALA A O 1
ATOM 681 N N . MET A 1 94 ? 11.710 -1.538 -6.344 1.00 85.06 94 MET A N 1
ATOM 682 C CA . MET A 1 94 ? 12.001 -0.689 -7.526 1.00 85.06 94 MET A CA 1
ATOM 683 C C . MET A 1 94 ? 13.497 -0.546 -7.780 1.00 85.06 94 MET A C 1
ATOM 685 O O . MET A 1 94 ? 13.948 -0.674 -8.919 1.00 85.06 94 MET A O 1
ATOM 689 N N . ILE A 1 95 ? 14.272 -0.359 -6.717 1.00 86.62 95 ILE A N 1
ATOM 690 C CA . ILE A 1 95 ? 15.733 -0.321 -6.790 1.00 86.62 95 ILE A CA 1
ATOM 691 C C . ILE A 1 95 ? 16.283 -1.675 -7.259 1.00 86.62 95 ILE A C 1
ATOM 693 O O . ILE A 1 95 ? 17.128 -1.705 -8.153 1.00 86.62 95 ILE A O 1
ATOM 697 N N . CYS A 1 96 ? 15.781 -2.792 -6.720 1.00 84.75 96 CYS A N 1
ATOM 698 C CA . CYS A 1 96 ? 16.196 -4.136 -7.133 1.00 84.75 96 CYS A CA 1
ATOM 699 C C . CYS A 1 96 ? 15.875 -4.440 -8.604 1.00 84.75 96 CYS A C 1
ATOM 701 O O . CYS A 1 96 ? 16.694 -5.062 -9.280 1.00 84.75 96 CYS A O 1
ATOM 703 N N . ALA A 1 97 ? 14.725 -3.992 -9.116 1.00 85.12 97 ALA A N 1
ATOM 704 C CA . ALA A 1 97 ? 14.350 -4.171 -10.519 1.00 85.12 97 ALA A CA 1
ATOM 705 C C . ALA A 1 97 ? 15.308 -3.426 -11.462 1.00 85.12 97 ALA A C 1
ATOM 707 O O . ALA A 1 97 ? 15.788 -3.994 -12.443 1.00 85.12 97 ALA A O 1
ATOM 708 N N . ILE A 1 98 ? 15.657 -2.180 -11.122 1.00 82.62 98 ILE A N 1
ATOM 709 C CA . ILE A 1 98 ? 16.634 -1.386 -11.882 1.00 82.62 98 ILE A CA 1
ATOM 710 C C . ILE A 1 98 ? 18.032 -2.018 -11.792 1.00 82.62 98 ILE A C 1
ATOM 712 O O . ILE A 1 98 ? 18.726 -2.108 -12.804 1.00 82.62 98 ILE A O 1
ATOM 716 N N . ALA A 1 99 ? 18.425 -2.502 -10.609 1.00 84.81 99 ALA A N 1
ATOM 717 C CA . ALA A 1 99 ? 19.715 -3.157 -10.381 1.00 84.81 99 ALA A CA 1
ATOM 718 C C . ALA A 1 99 ? 19.869 -4.490 -11.113 1.00 84.81 99 ALA A C 1
ATOM 720 O O . ALA A 1 99 ? 20.964 -4.812 -11.568 1.00 84.81 99 ALA A O 1
ATOM 721 N N . SER A 1 100 ? 18.780 -5.241 -11.262 1.00 81.88 100 SER A N 1
ATOM 722 C CA . SER A 1 100 ? 18.788 -6.531 -11.960 1.00 81.88 100 SER A CA 1
ATOM 723 C C . SER A 1 100 ? 18.863 -6.383 -13.482 1.00 81.88 100 SER A C 1
ATOM 725 O O . SER A 1 100 ? 19.105 -7.370 -14.169 1.00 81.88 100 SER A O 1
ATOM 727 N N . GLY A 1 101 ? 18.635 -5.178 -14.023 1.00 77.94 101 GLY A N 1
ATOM 728 C CA . GLY A 1 101 ? 18.615 -4.937 -15.469 1.00 77.94 101 GLY A CA 1
ATOM 729 C 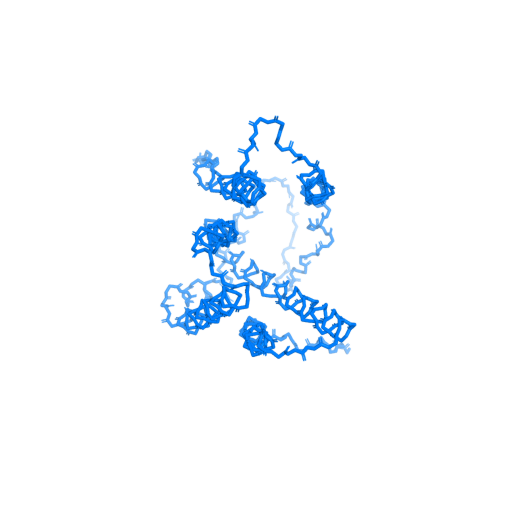C . GLY A 1 101 ? 17.506 -5.696 -16.205 1.00 77.94 101 GLY A C 1
ATOM 730 O O . GLY A 1 101 ? 17.599 -5.876 -17.414 1.00 77.94 101 GLY A O 1
ATOM 731 N N . SER A 1 102 ? 16.482 -6.162 -15.483 1.00 75.88 102 SER A N 1
ATOM 732 C CA . SER A 1 102 ? 15.354 -6.905 -16.044 1.00 75.88 102 SER A CA 1
ATOM 733 C C . SER A 1 102 ? 14.536 -6.030 -16.987 1.00 75.88 102 SER A C 1
ATOM 735 O O . SER A 1 102 ? 14.300 -4.856 -16.683 1.00 75.88 102 SER A O 1
ATOM 737 N N . ASP A 1 103 ? 14.027 -6.620 -18.067 1.00 82.06 103 ASP A N 1
ATOM 738 C CA . ASP A 1 103 ? 13.076 -5.949 -18.946 1.00 82.06 103 ASP A CA 1
ATOM 739 C C . ASP A 1 103 ? 11.862 -5.450 -18.144 1.00 82.06 103 ASP A C 1
ATOM 741 O O . ASP A 1 103 ? 11.336 -6.146 -17.269 1.00 82.06 103 ASP A O 1
ATOM 745 N N . LEU A 1 104 ? 11.396 -4.230 -18.446 1.00 79.31 104 LEU A N 1
ATOM 746 C CA . LEU A 1 104 ? 10.255 -3.604 -17.763 1.00 79.31 104 LEU A CA 1
ATOM 747 C C . LEU A 1 104 ? 9.027 -4.529 -17.608 1.00 79.31 104 LEU A C 1
ATOM 749 O O . LEU A 1 104 ? 8.473 -4.566 -16.506 1.00 79.31 104 LEU A O 1
ATOM 753 N N . PRO A 1 105 ? 8.574 -5.277 -18.639 1.00 80.81 105 PRO A N 1
ATOM 754 C CA . PRO A 1 105 ? 7.429 -6.179 -18.495 1.00 80.81 105 PRO A CA 1
ATOM 755 C C . PRO A 1 105 ? 7.700 -7.384 -17.583 1.00 80.81 105 PRO A C 1
ATOM 757 O O . PRO A 1 105 ? 6.780 -7.847 -16.907 1.00 80.81 105 PRO A O 1
ATOM 760 N N . ASP A 1 106 ? 8.933 -7.890 -17.522 1.00 84.00 106 ASP A N 1
ATOM 761 C CA . ASP A 1 106 ? 9.288 -9.009 -16.643 1.00 84.00 106 ASP A CA 1
ATOM 762 C C . ASP A 1 106 ? 9.358 -8.563 -15.183 1.00 84.00 106 ASP A C 1
ATOM 764 O O . ASP A 1 106 ? 8.784 -9.218 -14.307 1.00 84.00 106 ASP A O 1
ATOM 768 N N . ALA A 1 107 ? 9.956 -7.395 -14.933 1.00 84.19 107 ALA A N 1
ATOM 769 C CA . ALA A 1 107 ? 9.936 -6.762 -13.622 1.00 84.19 107 ALA A CA 1
ATOM 770 C C . ALA A 1 107 ? 8.493 -6.522 -13.158 1.00 84.19 107 ALA A C 1
ATOM 772 O O . ALA A 1 107 ? 8.094 -7.012 -12.101 1.00 84.19 107 ALA A O 1
ATOM 773 N N . ALA A 1 108 ? 7.688 -5.827 -13.974 1.00 83.94 108 ALA A N 1
ATOM 774 C CA . ALA A 1 108 ? 6.296 -5.492 -13.669 1.00 83.94 108 ALA A CA 1
ATOM 775 C C . ALA A 1 108 ? 5.441 -6.735 -13.387 1.00 83.94 108 ALA A C 1
ATOM 777 O O . ALA A 1 108 ? 4.633 -6.733 -12.457 1.00 83.94 108 ALA A O 1
ATOM 778 N N . PHE A 1 109 ? 5.647 -7.816 -14.142 1.00 85.62 109 PHE A N 1
ATOM 779 C CA . PHE A 1 109 ? 4.987 -9.089 -13.876 1.00 85.62 109 PHE A CA 1
ATOM 780 C C . PHE A 1 109 ? 5.332 -9.622 -12.474 1.00 85.62 109 PHE A C 1
ATOM 782 O O . PHE A 1 109 ? 4.426 -9.956 -11.709 1.00 85.62 109 PHE A O 1
ATOM 789 N N . GLY A 1 110 ? 6.614 -9.612 -12.091 1.00 85.00 110 GLY A N 1
ATOM 790 C CA . GLY A 1 110 ? 7.058 -9.985 -10.743 1.00 85.00 110 GLY A CA 1
ATOM 791 C C . GLY A 1 110 ? 6.413 -9.147 -9.627 1.00 85.00 110 GLY A C 1
ATOM 792 O O . GLY A 1 110 ? 5.985 -9.699 -8.608 1.00 85.00 110 GLY A O 1
ATOM 793 N N . TYR A 1 111 ? 6.248 -7.835 -9.825 1.00 87.12 111 TYR A N 1
ATOM 794 C CA . TYR A 1 111 ? 5.533 -6.973 -8.867 1.00 87.12 111 TYR A CA 1
ATOM 795 C C . TYR A 1 111 ? 4.080 -7.367 -8.680 1.00 87.12 111 TYR A C 1
ATOM 797 O O . TYR A 1 111 ? 3.588 -7.437 -7.555 1.00 87.12 111 TYR A O 1
ATOM 805 N N . PHE A 1 112 ? 3.367 -7.610 -9.775 1.00 87.75 112 PHE A N 1
ATOM 806 C CA . PHE A 1 112 ? 1.953 -7.934 -9.666 1.00 87.75 112 PHE A CA 1
ATOM 807 C C . PHE A 1 112 ? 1.730 -9.322 -9.071 1.00 87.75 112 PHE A C 1
ATOM 809 O O . PHE A 1 112 ? 0.799 -9.494 -8.284 1.00 87.75 112 PHE A O 1
ATOM 816 N N . ILE A 1 113 ? 2.613 -10.284 -9.350 1.00 89.06 113 ILE A N 1
ATOM 817 C CA . ILE A 1 113 ? 2.579 -11.599 -8.701 1.00 89.06 113 ILE A CA 1
ATOM 818 C C . ILE A 1 113 ? 2.853 -11.485 -7.198 1.00 89.06 113 ILE A C 1
ATOM 820 O O . ILE A 1 113 ? 2.086 -12.026 -6.400 1.00 89.06 113 ILE A O 1
ATOM 824 N N . THR A 1 114 ? 3.889 -10.747 -6.787 1.00 89.12 114 THR A N 1
ATOM 825 C CA . THR A 1 114 ? 4.176 -10.539 -5.355 1.00 89.12 114 THR A CA 1
ATOM 826 C C . THR A 1 114 ? 3.021 -9.828 -4.645 1.00 89.12 114 THR A C 1
ATOM 828 O O . THR A 1 114 ? 2.613 -10.264 -3.568 1.00 89.12 114 THR A O 1
ATOM 831 N N . ALA A 1 115 ? 2.403 -8.823 -5.274 1.00 89.50 115 ALA A N 1
ATOM 832 C CA . ALA A 1 115 ? 1.196 -8.175 -4.758 1.00 89.50 115 ALA A CA 1
ATOM 833 C C . ALA A 1 115 ? 0.023 -9.160 -4.594 1.00 89.50 115 ALA A C 1
ATOM 835 O O . ALA A 1 115 ? -0.644 -9.148 -3.558 1.00 89.50 115 ALA A O 1
ATOM 836 N N . CYS A 1 116 ? -0.203 -10.057 -5.563 1.00 90.12 116 CYS A N 1
ATOM 837 C CA . CYS A 1 116 ? -1.240 -11.091 -5.460 1.00 90.12 116 CYS A CA 1
ATOM 838 C C . CYS A 1 116 ? -1.000 -12.029 -4.267 1.00 90.12 116 CYS A C 1
ATOM 840 O O . CYS A 1 116 ? -1.937 -12.313 -3.521 1.00 90.12 116 CYS A O 1
ATOM 842 N N . VAL A 1 117 ? 0.246 -12.466 -4.046 1.00 92.19 117 VAL A N 1
ATOM 843 C CA . VAL A 1 117 ? 0.614 -13.316 -2.898 1.00 92.19 117 VAL A CA 1
ATOM 844 C C . VAL A 1 117 ? 0.365 -12.591 -1.573 1.00 92.19 117 VAL A C 1
ATOM 846 O O . VAL A 1 117 ? -0.242 -13.160 -0.665 1.00 92.19 117 VAL A O 1
ATOM 849 N N . VAL A 1 118 ? 0.769 -11.322 -1.462 1.00 91.75 118 VAL A N 1
ATOM 850 C CA . VAL A 1 118 ? 0.557 -10.513 -0.248 1.00 91.75 118 VAL A CA 1
ATOM 851 C C . VAL A 1 118 ? -0.934 -10.311 0.039 1.00 91.75 118 VAL A C 1
ATOM 853 O O . VAL A 1 118 ? -1.362 -10.421 1.191 1.00 91.75 118 VAL A O 1
ATOM 856 N N . ILE A 1 119 ? -1.754 -10.064 -0.987 1.00 92.00 119 ILE A N 1
ATOM 857 C CA . ILE A 1 119 ? -3.208 -9.918 -0.819 1.00 92.00 119 ILE A CA 1
ATOM 858 C C . ILE A 1 119 ? -3.850 -11.247 -0.426 1.00 92.00 119 ILE A C 1
ATOM 860 O O . ILE A 1 119 ? -4.698 -11.269 0.465 1.00 92.00 119 ILE A O 1
ATOM 864 N N . PHE A 1 120 ? -3.427 -12.357 -1.029 1.00 91.50 120 PHE A N 1
ATOM 865 C CA . PHE A 1 120 ? -3.906 -13.684 -0.653 1.00 91.50 120 PHE A CA 1
ATOM 866 C C . PHE A 1 120 ? -3.593 -14.003 0.817 1.00 91.50 120 PHE A C 1
ATOM 868 O O . PHE A 1 120 ? -4.486 -14.405 1.565 1.00 91.50 120 PHE A O 1
ATOM 875 N N . LEU A 1 121 ? -2.360 -13.738 1.262 1.00 92.31 121 LEU A N 1
ATOM 876 C CA . LEU A 1 121 ? -1.979 -13.850 2.673 1.00 92.31 121 LEU A CA 1
ATOM 877 C C . LEU A 1 121 ? -2.819 -12.923 3.560 1.00 92.31 121 LEU A C 1
ATOM 879 O O . LEU A 1 121 ? -3.270 -13.338 4.622 1.00 92.31 121 LEU A O 1
ATOM 883 N N . SER A 1 122 ? -3.101 -11.700 3.108 1.00 90.69 122 SER A N 1
ATOM 884 C CA . SER A 1 122 ? -3.961 -10.757 3.835 1.00 90.69 122 SER A CA 1
ATOM 885 C C . SER A 1 122 ? -5.394 -11.283 3.993 1.00 90.69 122 SER A C 1
ATOM 887 O O . SER A 1 122 ? -5.981 -11.151 5.068 1.00 90.69 122 SER A O 1
ATOM 889 N N . ILE A 1 123 ? -5.950 -11.927 2.960 1.00 89.62 123 ILE A N 1
ATOM 890 C CA . ILE A 1 123 ? -7.261 -12.593 3.018 1.00 89.62 123 ILE A CA 1
ATOM 891 C C . ILE A 1 123 ? -7.224 -13.755 4.016 1.00 89.62 123 ILE A C 1
ATOM 893 O O . ILE A 1 123 ? -8.120 -13.863 4.854 1.00 89.62 123 ILE A O 1
ATOM 897 N N . LEU A 1 124 ? -6.186 -14.594 3.970 1.00 88.81 124 LEU A N 1
ATOM 898 C CA . LEU A 1 124 ? -6.026 -15.715 4.898 1.00 88.81 124 LEU A CA 1
ATOM 899 C C . LEU A 1 124 ? -5.938 -15.226 6.350 1.00 88.81 124 LEU A C 1
ATOM 901 O O . LEU A 1 124 ? -6.686 -15.704 7.205 1.00 88.81 124 LEU A O 1
ATOM 905 N N . CYS A 1 125 ? -5.100 -14.220 6.612 1.00 87.88 125 CYS A N 1
ATOM 906 C CA . CYS A 1 125 ? -5.005 -13.555 7.910 1.00 87.88 125 CYS A CA 1
ATOM 907 C C . CYS A 1 125 ? -6.365 -13.009 8.359 1.00 87.88 125 CYS A C 1
ATOM 909 O O . CYS A 1 125 ? -6.741 -13.194 9.513 1.00 87.88 125 CYS A O 1
ATOM 911 N N . TYR A 1 126 ? -7.138 -12.395 7.457 1.00 84.81 126 TYR A N 1
ATOM 912 C CA . TYR A 1 126 ? -8.466 -11.871 7.779 1.00 84.81 126 TYR A CA 1
ATOM 913 C C . TYR A 1 126 ? -9.483 -12.966 8.134 1.00 84.81 126 TYR A C 1
ATOM 915 O O . TYR A 1 126 ? -10.291 -12.781 9.043 1.00 84.81 126 TYR A O 1
ATOM 923 N N . VAL A 1 127 ? -9.450 -14.110 7.446 1.00 83.19 127 VAL A N 1
ATOM 924 C CA . VAL A 1 127 ? -10.334 -15.257 7.726 1.00 83.19 127 VAL A CA 1
ATOM 925 C C . VAL A 1 127 ? -9.946 -15.966 9.030 1.00 83.19 127 VAL A C 1
ATOM 927 O O . VAL A 1 127 ? -10.825 -16.441 9.753 1.00 83.19 127 VAL A O 1
ATOM 930 N N . LEU A 1 128 ? -8.652 -15.999 9.361 1.00 83.31 128 LEU A N 1
ATOM 931 C CA . LEU A 1 128 ? -8.129 -16.535 10.623 1.00 83.31 128 LEU A CA 1
ATOM 932 C C . LEU A 1 128 ? -8.380 -15.595 11.812 1.00 83.31 128 LEU A C 1
ATOM 934 O O . LEU A 1 128 ? -8.598 -16.067 12.924 1.00 83.31 128 LEU A O 1
ATOM 938 N N . LEU A 1 129 ? -8.414 -14.279 11.589 1.00 78.12 129 LEU A N 1
ATOM 939 C CA . LEU A 1 129 ? -8.607 -13.263 12.629 1.00 78.12 129 LEU A CA 1
ATOM 940 C C . LEU A 1 129 ? -9.821 -13.514 13.553 1.00 78.12 129 LEU A C 1
ATOM 942 O O . LEU A 1 129 ? -9.643 -13.488 14.769 1.00 78.12 129 LEU A O 1
ATOM 946 N N . PRO A 1 130 ? -11.040 -13.818 13.057 1.00 69.31 130 PRO A N 1
ATOM 947 C CA . PRO A 1 130 ? -12.187 -14.116 13.916 1.00 69.31 130 PRO A CA 1
ATOM 948 C C . PRO A 1 130 ? -12.112 -15.475 14.628 1.00 69.31 130 PRO A C 1
ATOM 950 O O . PRO A 1 130 ? -12.951 -15.732 15.490 1.00 69.31 130 PRO A O 1
ATOM 953 N N . LYS A 1 131 ? -11.166 -16.356 14.276 1.00 71.62 131 LYS A N 1
ATOM 954 C CA . LYS A 1 131 ? -10.942 -17.641 14.965 1.00 71.62 131 LYS A CA 1
ATOM 955 C C . LYS A 1 131 ? -10.054 -17.488 16.205 1.00 71.62 131 LYS A C 1
ATOM 957 O O . LYS A 1 131 ? -10.019 -18.403 17.017 1.00 71.62 131 LYS A O 1
ATOM 962 N N . LEU A 1 132 ? -9.362 -16.357 16.358 1.00 75.69 132 LEU A N 1
ATOM 963 C CA . LEU A 1 132 ? -8.545 -16.070 17.535 1.00 75.69 132 LEU A CA 1
ATOM 964 C C . LEU A 1 132 ? -9.442 -15.692 18.723 1.00 75.69 132 LEU A C 1
ATOM 966 O O . LEU A 1 132 ? -10.216 -14.735 18.643 1.00 75.69 132 LEU A O 1
ATOM 970 N N . GLU A 1 133 ? -9.298 -16.410 19.839 1.00 67.19 133 GLU A N 1
ATOM 971 C CA . GLU A 1 133 ? -10.076 -16.206 21.075 1.00 67.19 133 GLU A CA 1
ATOM 972 C C . GLU A 1 133 ? -9.971 -14.763 21.597 1.00 67.19 133 GLU A C 1
ATOM 974 O O . GLU A 1 133 ? -10.954 -14.168 22.036 1.00 67.19 133 GLU A O 1
ATOM 979 N N . PHE A 1 134 ? -8.797 -14.146 21.441 1.00 65.94 134 PHE A N 1
ATOM 980 C CA . PHE A 1 134 ? -8.536 -12.757 21.817 1.00 65.94 134 PHE A CA 1
ATOM 981 C C . PHE A 1 134 ? -9.412 -11.741 21.061 1.00 65.94 134 PHE A C 1
ATOM 983 O O . PHE A 1 134 ? -9.936 -10.793 21.652 1.00 65.94 134 PHE A O 1
ATOM 990 N N . PHE A 1 135 ? -9.604 -11.941 19.752 1.00 68.31 135 PHE A N 1
ATOM 991 C CA . PHE A 1 135 ? -10.431 -11.049 18.936 1.00 68.31 135 PHE A CA 1
ATOM 992 C C . PHE A 1 135 ? -11.918 -11.199 19.282 1.00 68.31 135 PHE A C 1
ATOM 994 O O . PHE A 1 135 ? -12.651 -10.210 19.317 1.00 68.31 135 PHE A O 1
ATOM 1001 N N . GLN A 1 136 ? -12.356 -12.424 19.594 1.00 66.56 136 GLN A N 1
ATOM 1002 C CA . GLN A 1 136 ? -13.720 -12.689 20.056 1.00 66.56 136 GLN A CA 1
ATOM 1003 C C . GLN A 1 136 ? -13.990 -12.027 21.411 1.00 66.56 136 GLN A C 1
ATOM 1005 O O . GLN A 1 136 ? -15.007 -11.350 21.559 1.00 66.56 136 GLN A O 1
ATOM 1010 N N . PHE A 1 137 ? -13.046 -12.124 22.352 1.00 64.88 137 PHE A N 1
ATOM 1011 C CA . PHE A 1 137 ? -13.157 -11.513 23.677 1.00 64.88 137 PHE A CA 1
ATOM 1012 C C . PHE A 1 137 ? -13.350 -9.988 23.613 1.00 64.88 137 PHE A C 1
ATOM 1014 O O . PHE A 1 137 ? -14.285 -9.458 24.215 1.00 64.88 137 PHE A O 1
ATOM 1021 N N . TYR A 1 138 ? -12.531 -9.265 22.838 1.00 64.38 138 TYR A N 1
ATOM 1022 C CA . TYR A 1 138 ? -12.675 -7.807 22.690 1.00 64.38 138 TYR A CA 1
ATOM 1023 C C . TYR A 1 138 ? -13.918 -7.398 21.891 1.00 64.38 138 TYR A C 1
ATOM 1025 O O . TYR A 1 138 ? -14.534 -6.371 22.191 1.00 64.38 138 TYR A O 1
ATOM 1033 N N . GLN A 1 139 ? -14.320 -8.187 20.890 1.00 65.94 139 GLN A N 1
ATOM 1034 C CA . GLN A 1 139 ? -15.547 -7.932 20.135 1.00 65.94 139 GLN A CA 1
ATOM 1035 C C . GLN A 1 139 ? -16.795 -8.131 21.009 1.00 65.94 139 GLN A C 1
ATOM 1037 O O . GLN A 1 139 ? -17.742 -7.350 20.910 1.00 65.94 139 GLN A O 1
ATOM 1042 N N . GLU A 1 140 ? -16.795 -9.129 21.894 1.00 64.31 140 GLU A N 1
ATOM 1043 C CA . GLU A 1 140 ? -17.898 -9.395 22.819 1.00 64.31 140 GLU A CA 1
ATOM 1044 C C . GLU A 1 140 ? -17.935 -8.400 23.989 1.00 64.31 140 GLU A C 1
ATOM 1046 O O . GLU A 1 140 ? -19.014 -7.907 24.328 1.00 64.31 140 GLU A O 1
ATOM 1051 N N . LYS A 1 141 ? -16.770 -8.012 24.529 1.00 60.34 141 LYS A N 1
ATOM 1052 C CA . LYS A 1 141 ? -16.638 -6.970 25.564 1.00 60.34 141 LYS A CA 1
ATOM 1053 C C . LYS A 1 141 ? -17.086 -5.586 25.081 1.00 60.34 141 LYS A C 1
ATOM 1055 O O . LYS A 1 141 ? -17.642 -4.832 25.865 1.00 60.34 141 LYS A O 1
ATOM 1060 N N . ASN A 1 142 ? -16.887 -5.249 23.805 1.00 57.84 142 ASN A N 1
ATOM 1061 C CA . ASN A 1 142 ? -17.418 -4.008 23.221 1.00 57.84 142 ASN A CA 1
ATOM 1062 C C . ASN A 1 142 ? -18.902 -4.117 22.813 1.00 57.84 142 ASN A C 1
ATOM 1064 O O . ASN A 1 142 ? -19.582 -3.102 22.679 1.00 57.84 142 ASN A O 1
ATOM 1068 N N . ARG A 1 143 ? -19.420 -5.336 22.594 1.00 56.09 143 ARG A N 1
ATOM 1069 C CA . ARG A 1 143 ? -20.830 -5.585 22.243 1.00 56.09 143 ARG A CA 1
ATOM 1070 C C . ARG A 1 143 ? -21.749 -5.606 23.470 1.00 56.09 143 ARG A C 1
ATOM 1072 O O . ARG A 1 143 ? -22.914 -5.235 23.343 1.00 56.09 143 ARG A O 1
ATOM 1079 N N . LYS A 1 144 ? -21.251 -6.036 24.632 1.00 43.28 144 LYS A N 1
ATOM 1080 C CA . LYS A 1 144 ? -21.931 -5.902 25.928 1.00 43.28 144 LYS A CA 1
ATOM 1081 C C . LYS A 1 144 ? -21.425 -4.609 26.575 1.00 43.28 144 LYS A C 1
ATOM 1083 O O . LYS A 1 144 ? -20.280 -4.604 27.013 1.00 43.28 144 LYS A O 1
ATOM 1088 N N . PRO A 1 145 ? -22.200 -3.514 26.633 1.00 44.47 145 PRO A N 1
ATOM 1089 C CA . PRO A 1 145 ? -21.755 -2.339 27.369 1.00 44.47 145 PRO A CA 1
ATOM 1090 C C . PRO A 1 145 ? -21.635 -2.740 28.844 1.00 44.47 145 PRO A C 1
ATOM 1092 O O . PRO A 1 145 ? -22.643 -2.925 29.520 1.00 44.47 145 PRO A O 1
ATOM 1095 N N . SER A 1 146 ? -20.410 -2.955 29.333 1.00 36.72 146 SER A N 1
ATOM 1096 C CA . SER A 1 146 ? -20.188 -3.071 30.772 1.00 36.72 146 SER A CA 1
ATOM 1097 C C . SER A 1 146 ? -20.452 -1.692 31.384 1.00 36.72 146 SER A C 1
ATOM 1099 O O . SER A 1 146 ? -19.910 -0.708 30.864 1.00 36.72 146 SER A O 1
ATOM 1101 N N . PRO A 1 147 ? -21.251 -1.591 32.459 1.00 46.22 147 PRO A N 1
ATOM 1102 C CA . PRO A 1 147 ? -21.573 -0.322 33.112 1.00 46.22 147 PRO A CA 1
ATOM 1103 C C . PRO A 1 147 ? -20.343 0.450 33.634 1.00 46.22 147 PRO A C 1
ATOM 1105 O O . PRO A 1 147 ? -20.468 1.619 33.980 1.00 46.22 147 PRO A O 1
ATOM 1108 N N . GLU A 1 148 ? -19.143 -0.140 33.644 1.00 40.91 148 GLU A N 1
ATOM 1109 C CA . GLU A 1 148 ? -17.894 0.541 34.025 1.00 40.91 148 GLU A CA 1
ATOM 1110 C C . GLU A 1 148 ? -17.390 1.577 33.006 1.00 40.91 148 GLU A C 1
ATOM 1112 O O . GLU A 1 148 ? -16.830 2.596 33.409 1.00 40.91 148 GLU A O 1
ATOM 1117 N N . ASN A 1 149 ? -17.620 1.394 31.697 1.00 42.38 149 ASN A N 1
ATOM 1118 C CA . ASN A 1 149 ? -17.135 2.360 30.693 1.00 42.38 149 ASN A CA 1
ATOM 1119 C C . ASN A 1 149 ? -17.923 3.683 30.705 1.00 42.38 149 ASN A C 1
ATOM 1121 O O . ASN A 1 149 ? -17.441 4.687 30.181 1.00 42.38 149 ASN A O 1
ATOM 1125 N N . SER A 1 150 ? -19.114 3.705 31.313 1.00 42.78 150 SER A N 1
ATOM 1126 C CA . SER A 1 150 ? -19.875 4.936 31.562 1.00 42.78 150 SER A CA 1
ATOM 1127 C C . SER A 1 150 ? -19.369 5.732 32.765 1.00 42.78 150 SER A C 1
ATOM 1129 O O . SER A 1 150 ? -19.615 6.932 32.821 1.00 42.78 150 SER A O 1
ATOM 1131 N N . VAL A 1 151 ? -18.644 5.110 33.703 1.00 44.03 151 VAL A N 1
ATOM 1132 C CA . VAL A 1 151 ? -18.194 5.788 34.934 1.00 44.03 151 VAL A CA 1
ATOM 1133 C C . VAL A 1 151 ? -16.904 6.579 34.696 1.00 44.03 151 VAL A C 1
ATOM 1135 O O . VAL A 1 151 ? -16.749 7.675 35.223 1.00 44.03 151 VAL A O 1
ATOM 1138 N N . ILE A 1 152 ? -16.009 6.093 33.827 1.00 41.19 152 ILE A N 1
ATOM 1139 C CA . ILE A 1 152 ? -14.724 6.764 33.542 1.00 41.19 152 ILE A CA 1
ATOM 1140 C C . ILE A 1 152 ? -14.907 8.029 32.677 1.00 41.19 152 ILE A C 1
ATOM 1142 O O . ILE A 1 152 ? -14.073 8.929 32.714 1.00 41.19 152 ILE A O 1
ATOM 1146 N N . LEU A 1 153 ? -16.015 8.156 31.934 1.00 46.94 153 LEU A N 1
ATOM 1147 C CA . LEU A 1 153 ? -16.307 9.358 31.138 1.00 46.94 153 LEU A CA 1
ATOM 1148 C C . LEU A 1 153 ? -16.994 10.488 31.927 1.00 46.94 153 LEU A C 1
ATOM 1150 O O . LEU A 1 153 ? -17.276 11.534 31.342 1.00 46.94 153 LEU A O 1
ATOM 1154 N N . MET A 1 154 ? -17.296 10.282 33.213 1.00 41.41 154 MET A N 1
ATOM 1155 C CA . MET A 1 154 ? -18.242 11.115 33.958 1.00 41.41 154 MET A CA 1
ATOM 1156 C C . MET A 1 154 ? -17.674 11.606 35.300 1.00 41.41 154 MET A C 1
ATOM 1158 O O . MET A 1 154 ? -18.261 11.378 36.349 1.00 41.41 154 MET A O 1
ATOM 1162 N N . ASN A 1 155 ? -16.526 12.291 35.276 1.00 36.50 155 ASN A N 1
ATOM 1163 C CA . ASN A 1 155 ? -16.172 13.323 36.267 1.00 36.50 155 ASN A CA 1
ATOM 1164 C C . ASN A 1 155 ? -15.036 14.194 35.684 1.00 36.50 155 ASN A C 1
ATOM 1166 O O . ASN A 1 155 ? -14.057 13.619 35.208 1.00 36.50 155 ASN A O 1
ATOM 1170 N N . PRO A 1 156 ? -15.152 15.538 35.635 1.00 40.47 156 PRO A N 1
ATOM 1171 C CA . PRO A 1 156 ? -15.385 16.361 36.819 1.00 40.47 156 PRO A CA 1
ATOM 1172 C C . PRO A 1 156 ? -16.538 17.375 36.683 1.00 40.47 156 PRO A C 1
ATOM 1174 O O . PRO A 1 156 ? -16.734 17.994 35.643 1.00 40.47 156 PRO A O 1
ATOM 1177 N N . GLU A 1 157 ? -17.251 17.553 37.795 1.00 40.16 157 GLU A N 1
ATOM 1178 C CA . GLU A 1 157 ? -17.968 18.771 38.203 1.00 40.16 157 GLU A CA 1
ATOM 1179 C C . GLU A 1 157 ? -19.015 19.354 37.239 1.00 40.16 157 GLU A C 1
ATOM 1181 O O . GLU A 1 157 ? -18.730 20.232 36.430 1.00 40.16 157 GLU A O 1
ATOM 1186 N N . SER A 1 158 ? -20.283 18.965 37.417 1.00 30.22 158 SER A N 1
ATOM 1187 C CA . SER A 1 158 ? -21.382 19.891 37.773 1.00 30.22 158 SER A CA 1
ATOM 1188 C C . SER A 1 158 ? -22.754 19.207 37.706 1.00 30.22 158 SER A C 1
ATOM 1190 O O . SER A 1 158 ? -23.080 18.542 36.732 1.00 30.22 158 SER A O 1
ATOM 1192 N N . GLY A 1 159 ? -23.556 19.434 38.752 1.00 30.14 159 GLY A N 1
ATOM 1193 C CA . GLY A 1 159 ? -25.016 19.553 38.677 1.00 30.14 159 GLY A CA 1
ATOM 1194 C C . GLY A 1 159 ? -25.815 18.284 38.393 1.00 30.14 159 GLY A C 1
ATOM 1195 O O . GLY A 1 159 ? -25.916 17.831 37.261 1.00 30.14 159 GLY A O 1
ATOM 1196 N N . ALA A 1 160 ? -26.465 17.770 39.435 1.00 38.88 160 ALA A N 1
ATOM 1197 C CA . ALA A 1 160 ? -27.522 16.775 39.340 1.00 38.88 160 ALA A CA 1
ATOM 1198 C C . ALA A 1 160 ? -28.611 17.181 38.334 1.00 38.88 160 ALA A C 1
ATOM 1200 O O . ALA A 1 160 ? -29.118 18.291 38.438 1.00 38.88 160 ALA A O 1
ATOM 1201 N N . GLU A 1 161 ? -29.019 16.257 37.456 1.00 29.09 161 GLU A N 1
ATOM 1202 C CA . GLU A 1 161 ? -30.420 16.068 37.061 1.00 29.09 161 GLU A CA 1
ATOM 1203 C C . GLU A 1 161 ? -30.632 14.713 36.344 1.00 29.09 161 GLU A C 1
ATOM 1205 O O . GLU A 1 161 ? -29.861 14.290 35.488 1.00 29.09 161 GLU A O 1
ATOM 1210 N N . SER A 1 162 ? -31.673 14.023 36.815 1.00 31.62 162 SER A N 1
ATOM 1211 C CA . SER A 1 162 ? -32.301 12.742 36.440 1.00 31.62 162 SER A CA 1
ATOM 1212 C C . SER A 1 162 ? -31.866 11.995 35.166 1.00 31.62 162 SER A C 1
ATOM 1214 O O . SER A 1 162 ? -31.994 12.484 34.047 1.00 31.62 162 SER A O 1
ATOM 1216 N N . ALA A 1 163 ? -31.517 10.717 35.359 1.00 31.02 163 ALA A N 1
ATOM 1217 C CA . ALA A 1 163 ? -31.258 9.720 34.324 1.00 31.02 163 ALA A CA 1
ATOM 1218 C C . ALA A 1 163 ? -32.547 9.160 33.678 1.00 31.02 163 ALA A C 1
ATOM 1220 O O . ALA A 1 163 ? -33.401 8.607 34.368 1.00 31.02 163 ALA A O 1
ATOM 1221 N N . ASP A 1 164 ? -32.624 9.221 32.345 1.00 26.97 164 ASP A N 1
ATOM 1222 C CA . ASP A 1 164 ? -33.476 8.378 31.487 1.00 26.97 164 ASP A CA 1
ATOM 1223 C C . ASP A 1 164 ? -32.574 7.337 30.777 1.00 26.97 164 ASP A C 1
ATOM 1225 O O . ASP A 1 164 ? -31.627 7.733 30.088 1.00 26.97 164 ASP A O 1
ATOM 1229 N N . PRO A 1 165 ? -32.802 6.014 30.925 1.00 37.62 165 PRO A N 1
ATOM 1230 C C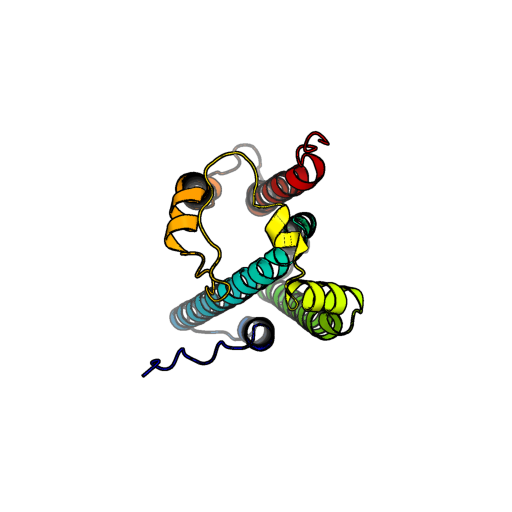A . PRO A 1 165 ? -31.905 4.976 30.406 1.00 37.62 165 PRO A CA 1
ATOM 1231 C C . PRO A 1 165 ? -32.120 4.615 28.917 1.00 37.62 165 PRO A C 1
ATOM 1233 O O . PRO A 1 165 ? -31.644 3.574 28.462 1.00 37.62 165 PRO A O 1
ATOM 1236 N N . SER A 1 166 ? -32.799 5.453 28.126 1.00 35.09 166 SER A N 1
ATOM 1237 C CA . SER A 1 166 ? -33.304 5.075 26.788 1.00 35.09 166 SER A CA 1
ATOM 1238 C C . SER A 1 166 ? -32.580 5.710 25.589 1.00 35.09 166 SER A C 1
ATOM 1240 O O . SER A 1 166 ? -32.981 5.520 24.438 1.00 35.09 166 SER A O 1
ATOM 1242 N N . GLY A 1 167 ? -31.518 6.485 25.809 1.00 32.75 167 GLY A N 1
ATOM 1243 C CA . GLY A 1 167 ? -30.865 7.258 24.752 1.00 32.75 167 GLY A CA 1
ATOM 1244 C C . GLY A 1 167 ? -29.715 6.515 24.078 1.00 32.75 167 GLY A C 1
ATOM 1245 O O . GLY A 1 167 ? -28.589 6.536 24.570 1.00 32.75 167 GLY A O 1
ATOM 1246 N N . ARG A 1 168 ? -29.945 5.939 22.893 1.00 38.56 168 ARG A N 1
ATOM 1247 C CA . ARG A 1 168 ? -28.861 5.669 21.934 1.00 38.56 168 ARG A CA 1
ATOM 1248 C C . ARG A 1 168 ? -28.147 6.997 21.679 1.00 38.56 168 ARG A C 1
ATOM 1250 O O . ARG A 1 168 ? -28.669 7.825 20.939 1.00 38.56 168 ARG A O 1
ATOM 1257 N N . GLN A 1 169 ? -26.996 7.218 22.315 1.00 41.94 169 GLN A N 1
ATOM 1258 C CA . GLN A 1 169 ? -26.171 8.391 22.048 1.00 41.94 169 GLN A CA 1
ATOM 1259 C C . GLN A 1 169 ? -25.727 8.319 20.587 1.00 41.94 169 GLN A C 1
ATOM 1261 O O . GLN A 1 169 ? -24.785 7.609 20.233 1.00 41.94 169 GLN A O 1
ATOM 1266 N N . ASP A 1 170 ? -26.449 9.020 19.717 1.00 45.91 170 ASP A N 1
ATOM 1267 C CA . ASP A 1 170 ? -25.992 9.293 18.368 1.00 45.91 170 ASP A CA 1
ATOM 1268 C C . ASP A 1 170 ? -24.829 10.273 18.515 1.00 45.91 170 ASP A C 1
ATOM 1270 O O . ASP A 1 170 ? -25.006 11.484 18.692 1.00 45.91 170 ASP A O 1
ATOM 1274 N N . VAL A 1 171 ? -23.619 9.721 18.610 1.00 58.84 171 VAL A N 1
ATOM 1275 C CA . VAL A 1 171 ? -22.400 10.515 18.692 1.00 58.84 171 VAL A CA 1
ATOM 1276 C C . VAL A 1 171 ? -22.304 11.280 17.378 1.00 58.84 171 VAL A C 1
ATOM 1278 O O . VAL A 1 171 ? -21.877 10.751 16.355 1.00 58.84 171 VAL A O 1
ATOM 1281 N N . SER A 1 172 ? -22.773 12.527 17.400 1.00 77.94 172 SER A N 1
ATOM 1282 C CA . SER A 1 172 ? -22.881 13.356 16.207 1.00 77.94 172 SER A CA 1
ATOM 1283 C C . SER A 1 172 ? -21.513 13.486 15.536 1.00 77.94 172 SER A C 1
ATOM 1285 O O . SER A 1 172 ? -20.598 14.117 16.075 1.00 77.94 172 SER A O 1
ATOM 1287 N N . VAL A 1 173 ? -21.389 12.918 14.332 1.00 78.19 173 VAL A N 1
ATOM 1288 C CA . VAL A 1 173 ? -20.175 12.968 13.498 1.00 78.19 173 VAL A CA 1
ATOM 1289 C C . VAL A 1 173 ? -19.702 14.413 13.309 1.00 78.19 173 VAL A C 1
ATOM 1291 O O . VAL A 1 173 ? -18.503 14.680 13.332 1.00 78.19 173 VAL A O 1
ATOM 1294 N N . GLY A 1 174 ? -20.636 15.366 13.226 1.00 79.06 174 GLY A N 1
ATOM 1295 C CA . GLY A 1 174 ? -20.328 16.794 13.131 1.00 79.06 174 GLY A CA 1
ATOM 1296 C C . GLY A 1 174 ? -19.629 17.363 14.371 1.00 79.06 174 GLY A C 1
ATOM 1297 O O . GLY A 1 174 ? -18.713 18.174 14.236 1.00 79.06 174 GLY A O 1
ATOM 1298 N N . LYS A 1 175 ? -19.990 16.910 15.581 1.00 80.75 175 LYS A N 1
ATOM 1299 C CA . LYS A 1 175 ? -19.311 17.329 16.822 1.00 80.75 175 LYS A CA 1
ATOM 1300 C C . LYS A 1 175 ? -17.892 16.766 16.900 1.00 80.75 175 LYS A C 1
ATOM 1302 O O . LYS A 1 175 ? -16.977 17.497 17.275 1.00 80.75 175 LYS A O 1
ATOM 1307 N N . ILE A 1 176 ? -17.699 15.506 16.499 1.00 83.38 176 ILE A N 1
ATOM 1308 C CA . ILE A 1 176 ? -16.362 14.897 16.408 1.00 83.38 176 ILE A CA 1
ATOM 1309 C C . ILE A 1 176 ? -15.514 15.669 15.396 1.00 83.38 176 ILE A C 1
ATOM 1311 O O . ILE A 1 176 ? -14.402 16.076 15.723 1.00 83.38 176 ILE A O 1
ATOM 1315 N N . PHE A 1 177 ? -16.056 15.932 14.203 1.00 83.88 177 PHE A N 1
ATOM 1316 C CA . PHE A 1 177 ? -15.355 16.666 13.154 1.00 83.88 177 PHE A CA 1
ATOM 1317 C C . PHE A 1 177 ? -14.925 18.056 13.626 1.00 83.88 177 PHE A C 1
ATOM 1319 O O . PHE A 1 177 ? -13.762 18.409 13.472 1.00 83.88 177 PHE A O 1
ATOM 1326 N N . LYS A 1 178 ? -15.811 18.808 14.297 1.00 86.00 178 LYS A N 1
ATOM 1327 C CA . LYS A 1 178 ? -15.476 20.125 14.863 1.00 86.00 178 LYS A CA 1
ATOM 1328 C C . LYS A 1 178 ? -14.346 20.050 15.899 1.00 86.00 178 LYS A C 1
ATOM 1330 O O . LYS A 1 178 ? -13.535 20.967 15.969 1.00 86.00 178 LYS A O 1
ATOM 1335 N N . LYS A 1 179 ? -14.264 18.956 16.665 1.00 84.94 179 LYS A N 1
ATOM 1336 C CA . LYS A 1 179 ? -13.198 18.720 17.653 1.00 84.94 179 LYS A CA 1
ATOM 1337 C C . LYS A 1 179 ? -11.843 18.411 17.003 1.00 84.94 179 LYS A C 1
ATOM 1339 O O . LYS A 1 179 ? -10.823 18.849 17.521 1.00 84.94 179 LYS A O 1
ATOM 1344 N N . ILE A 1 180 ? -11.823 17.682 15.884 1.00 88.38 180 ILE A N 1
ATOM 1345 C CA . ILE A 1 180 ? -10.579 17.257 15.208 1.00 88.38 180 ILE A CA 1
ATOM 1346 C C . ILE A 1 180 ? -10.200 18.118 13.996 1.00 88.38 180 ILE A C 1
ATOM 1348 O O . ILE A 1 180 ? -9.169 17.861 13.380 1.00 88.38 180 ILE A O 1
ATOM 1352 N N . TRP A 1 181 ? -11.008 19.119 13.635 1.00 88.56 181 TRP A N 1
ATOM 1353 C CA . TRP A 1 181 ? -10.873 19.857 12.376 1.00 88.56 181 TRP A CA 1
ATOM 1354 C C . TRP A 1 181 ? -9.492 20.488 12.190 1.00 88.56 181 TRP A C 1
ATOM 1356 O O . TRP A 1 181 ? -8.931 20.399 11.104 1.00 88.56 181 TRP A O 1
ATOM 1366 N N . LEU A 1 182 ? -8.905 21.049 13.253 1.00 90.62 182 LEU A N 1
ATOM 1367 C CA . LEU A 1 182 ? -7.568 21.644 13.187 1.00 90.62 182 LEU A CA 1
ATOM 1368 C C . LEU A 1 182 ? -6.487 20.595 12.877 1.00 90.62 182 LEU A C 1
ATOM 1370 O O . LEU A 1 182 ? -5.624 20.826 12.033 1.00 90.62 182 LEU A O 1
ATOM 1374 N N . LEU A 1 183 ? -6.567 19.421 13.513 1.00 86.94 183 LEU A N 1
ATOM 1375 C CA . LEU A 1 183 ? -5.644 18.312 13.267 1.00 86.94 183 LEU A CA 1
ATOM 1376 C C . LEU A 1 183 ? -5.832 17.749 11.849 1.00 86.94 183 LEU A C 1
ATOM 1378 O O . LEU A 1 183 ? -4.857 17.527 11.136 1.00 86.94 183 LEU A O 1
ATOM 1382 N N . ALA A 1 184 ? -7.083 17.577 11.412 1.00 86.44 184 ALA A N 1
ATOM 1383 C CA . ALA A 1 184 ? -7.410 17.109 10.068 1.00 86.44 184 ALA A CA 1
ATOM 1384 C C . ALA A 1 184 ? -6.933 18.089 8.982 1.00 86.44 184 ALA A C 1
ATOM 1386 O O . ALA A 1 184 ? -6.388 17.655 7.968 1.00 86.44 184 ALA A O 1
ATOM 1387 N N . LEU A 1 185 ? -7.093 19.399 9.203 1.00 91.12 185 LEU A N 1
ATOM 1388 C CA . LEU A 1 185 ? -6.625 20.441 8.289 1.00 91.12 185 LEU A CA 1
ATOM 1389 C C . LEU A 1 185 ? -5.100 20.461 8.214 1.00 91.12 185 LEU A C 1
ATOM 1391 O O . LEU A 1 185 ? -4.560 20.501 7.113 1.00 91.12 185 LEU A O 1
ATOM 1395 N N . SER A 1 186 ? -4.413 20.371 9.356 1.00 90.44 186 SER A N 1
ATOM 1396 C CA . SER A 1 186 ? -2.950 20.284 9.397 1.00 90.44 186 SER A CA 1
ATOM 1397 C C . SER A 1 186 ? -2.441 19.091 8.584 1.00 90.44 186 SER A C 1
ATOM 1399 O O . SER A 1 186 ? -1.618 19.273 7.691 1.00 90.44 186 SER A O 1
ATOM 1401 N N . VAL A 1 187 ? -2.998 17.897 8.812 1.00 87.44 187 VAL A N 1
ATOM 1402 C CA . VAL A 1 187 ? -2.621 16.683 8.074 1.00 87.44 187 VAL A CA 1
ATOM 1403 C C . VAL A 1 187 ? -2.923 16.821 6.579 1.00 87.44 187 VAL A C 1
ATOM 1405 O O . VAL A 1 187 ? -2.085 16.477 5.747 1.00 87.44 187 VAL A O 1
ATOM 1408 N N . CYS A 1 188 ? -4.089 17.363 6.221 1.00 88.94 188 CYS A N 1
ATOM 1409 C CA . CYS A 1 188 ? -4.468 17.598 4.828 1.00 88.94 188 CYS A CA 1
ATOM 1410 C C . CYS A 1 188 ? -3.504 18.567 4.129 1.00 88.94 188 CYS A C 1
ATOM 1412 O O . CYS A 1 188 ? -3.058 18.301 3.012 1.00 88.94 188 CYS A O 1
ATOM 1414 N N . PHE A 1 189 ? -3.134 19.662 4.799 1.00 90.56 189 PHE A N 1
ATOM 1415 C CA . PHE A 1 189 ? -2.180 20.632 4.273 1.00 90.56 189 PHE A CA 1
ATOM 1416 C C . PHE A 1 189 ? -0.798 20.004 4.084 1.00 90.56 189 PHE A C 1
ATOM 1418 O O . PHE A 1 189 ? -0.219 20.144 3.010 1.00 90.56 189 PHE A O 1
ATOM 1425 N N . THR A 1 190 ? -0.309 19.239 5.067 1.00 88.00 190 THR A N 1
ATOM 1426 C CA . THR A 1 190 ? 0.954 18.499 4.946 1.00 88.00 190 THR A CA 1
ATOM 1427 C C . THR A 1 190 ? 0.933 17.564 3.740 1.00 88.00 190 THR A C 1
ATOM 1429 O O . THR A 1 190 ? 1.813 17.670 2.893 1.00 88.00 190 THR A O 1
ATOM 1432 N N . PHE A 1 191 ? -0.095 16.720 3.587 1.00 84.81 191 PHE A N 1
ATOM 1433 C CA . PHE A 1 191 ? -0.201 15.832 2.422 1.00 84.81 191 PHE A CA 1
ATOM 1434 C C . PHE A 1 191 ? -0.313 16.593 1.098 1.00 84.81 191 PHE A C 1
ATOM 1436 O O . PHE A 1 191 ? 0.285 16.176 0.110 1.00 84.81 191 PHE A O 1
ATOM 1443 N N . THR A 1 192 ? -1.035 17.715 1.071 1.00 87.94 192 THR A N 1
ATOM 1444 C CA . THR A 1 192 ? -1.182 18.549 -0.132 1.00 87.94 192 THR A CA 1
ATOM 1445 C C . THR A 1 192 ? 0.155 19.150 -0.550 1.00 87.94 192 THR A C 1
ATOM 1447 O O . THR A 1 192 ? 0.535 19.048 -1.714 1.00 87.94 192 THR A O 1
ATOM 1450 N N . VAL A 1 193 ? 0.898 19.730 0.396 1.00 87.88 193 VAL A N 1
ATOM 1451 C CA . VAL A 1 193 ? 2.235 20.277 0.136 1.00 87.88 193 VAL A CA 1
ATOM 1452 C C . VAL A 1 193 ? 3.181 19.168 -0.308 1.00 87.88 193 VAL A C 1
ATOM 1454 O O . VAL A 1 193 ? 3.901 19.350 -1.288 1.00 87.88 193 VAL A O 1
ATOM 1457 N N . THR A 1 194 ? 3.155 18.007 0.349 1.00 82.75 194 THR A N 1
ATOM 1458 C CA . THR A 1 194 ? 3.990 16.863 -0.025 1.00 82.75 194 THR A CA 1
ATOM 1459 C C . THR A 1 194 ? 3.686 16.380 -1.442 1.00 82.75 194 THR A C 1
ATOM 1461 O O . THR A 1 194 ? 4.615 16.296 -2.232 1.00 82.75 194 THR A O 1
ATOM 1464 N N . ILE A 1 195 ? 2.420 16.131 -1.797 1.00 82.56 195 ILE A N 1
ATOM 1465 C CA . ILE A 1 195 ? 2.022 15.662 -3.141 1.00 82.56 195 ILE A CA 1
ATOM 1466 C C . ILE A 1 195 ? 2.231 16.748 -4.215 1.00 82.56 195 ILE A C 1
ATOM 1468 O O . ILE A 1 195 ? 2.493 16.439 -5.374 1.00 82.56 195 ILE A O 1
ATOM 1472 N N . GLY A 1 196 ? 2.119 18.030 -3.860 1.00 81.19 196 GLY A N 1
ATOM 1473 C CA . GLY A 1 196 ? 2.396 19.134 -4.785 1.00 81.19 196 GLY A CA 1
ATOM 1474 C C . GLY A 1 196 ? 3.891 19.323 -5.058 1.00 81.19 196 GLY A C 1
ATOM 1475 O O . GLY A 1 196 ? 4.293 19.578 -6.190 1.00 81.19 196 GLY A O 1
ATOM 1476 N N . THR A 1 197 ? 4.724 19.169 -4.025 1.00 79.69 197 THR A N 1
ATOM 1477 C CA . THR A 1 197 ? 6.191 19.303 -4.108 1.00 79.69 197 THR A CA 1
ATOM 1478 C C . THR A 1 197 ? 6.812 18.059 -4.751 1.00 79.69 197 THR A C 1
ATOM 1480 O O . THR A 1 197 ? 7.732 18.146 -5.564 1.00 79.69 197 THR A O 1
ATOM 1483 N N . PHE A 1 198 ? 6.280 16.888 -4.418 1.00 70.06 198 PHE A N 1
ATOM 1484 C CA . PHE A 1 198 ? 6.765 15.581 -4.828 1.00 70.06 198 PHE A CA 1
ATOM 1485 C C . PHE A 1 198 ? 5.690 14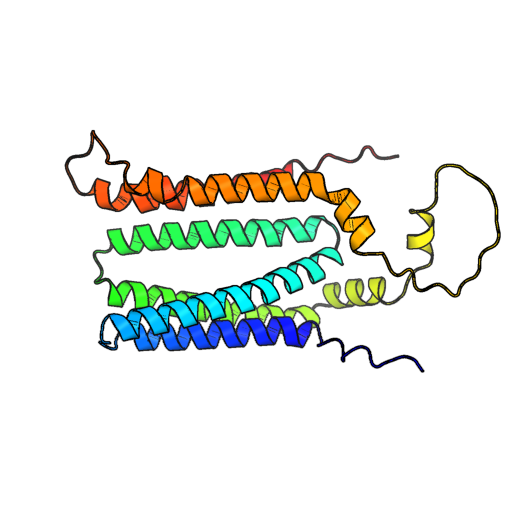.870 -5.664 1.00 70.06 198 PHE A C 1
ATOM 1487 O O . PHE A 1 198 ? 4.601 14.656 -5.140 1.00 70.06 198 PHE A O 1
ATOM 1494 N N . PRO A 1 199 ? 5.938 14.434 -6.915 1.00 61.06 199 PRO A N 1
ATOM 1495 C CA . PRO A 1 199 ? 7.235 14.192 -7.556 1.00 61.06 199 PRO A CA 1
ATOM 1496 C C . PRO A 1 199 ? 7.699 15.296 -8.520 1.00 61.06 199 PRO A C 1
ATOM 1498 O O . PRO A 1 199 ? 8.779 15.165 -9.084 1.00 61.06 199 PRO A O 1
ATOM 1501 N N . ALA A 1 200 ? 6.911 16.356 -8.740 1.00 63.75 200 ALA A N 1
ATOM 1502 C CA . ALA A 1 200 ? 7.154 17.340 -9.802 1.00 63.75 200 ALA A CA 1
ATOM 1503 C C . ALA A 1 200 ? 8.514 18.052 -9.678 1.00 63.75 200 ALA A C 1
ATOM 1505 O O . ALA A 1 200 ? 9.285 18.077 -10.631 1.00 63.75 200 ALA A O 1
ATOM 1506 N N . ILE A 1 201 ? 8.854 18.555 -8.486 1.00 66.81 201 ILE A N 1
ATOM 1507 C CA . ILE A 1 201 ? 10.135 19.249 -8.259 1.00 66.81 201 ILE A CA 1
ATOM 1508 C C . ILE A 1 201 ? 11.290 18.244 -8.279 1.00 66.81 201 ILE A C 1
ATOM 1510 O O . ILE A 1 201 ? 12.391 18.522 -8.751 1.00 66.81 201 ILE A O 1
ATOM 1514 N N . THR A 1 202 ? 11.032 17.039 -7.782 1.00 62.84 202 THR A N 1
ATOM 1515 C CA . THR A 1 202 ? 12.047 16.003 -7.636 1.00 62.84 202 THR A CA 1
ATOM 1516 C C . THR A 1 202 ? 12.409 15.326 -8.961 1.00 62.84 202 THR A C 1
ATOM 1518 O O . THR A 1 202 ? 13.570 14.982 -9.157 1.00 62.84 202 THR A O 1
ATOM 1521 N N . ALA A 1 203 ? 11.457 15.193 -9.889 1.00 61.00 203 ALA A N 1
ATOM 1522 C CA . ALA A 1 203 ? 11.693 14.695 -11.245 1.00 61.00 203 ALA A CA 1
ATOM 1523 C C . ALA A 1 203 ? 12.524 15.674 -12.094 1.00 61.00 203 ALA A C 1
ATOM 1525 O O . ALA A 1 203 ? 13.324 15.234 -12.919 1.00 61.00 203 ALA A O 1
ATOM 1526 N N . ASP A 1 204 ? 12.385 16.981 -11.853 1.00 64.12 204 ASP A N 1
ATOM 1527 C CA . ASP A 1 204 ? 13.193 18.018 -12.510 1.00 64.12 204 ASP A CA 1
ATOM 1528 C C . ASP A 1 204 ? 14.581 18.201 -11.872 1.00 64.12 204 ASP A C 1
ATOM 1530 O O . ASP A 1 204 ? 15.482 18.796 -12.473 1.00 64.12 204 ASP A O 1
ATOM 1534 N N . THR A 1 205 ? 14.797 17.663 -10.667 1.00 62.97 205 THR A 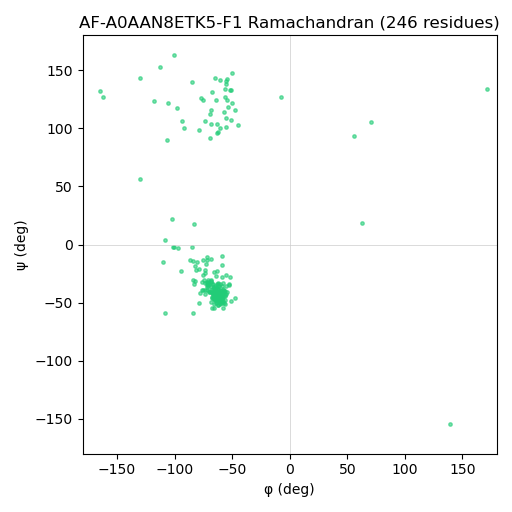N 1
ATOM 1535 C CA . THR A 1 205 ? 16.080 17.771 -9.969 1.00 62.97 205 THR A CA 1
ATOM 1536 C C . THR A 1 205 ? 17.073 16.764 -10.546 1.00 62.97 205 THR A C 1
ATOM 1538 O O . THR A 1 205 ? 17.081 15.586 -10.192 1.00 62.97 205 THR A O 1
ATOM 1541 N N . LYS A 1 206 ? 17.949 17.234 -11.437 1.00 59.72 206 LYS A N 1
ATOM 1542 C CA . LYS A 1 206 ? 19.050 16.431 -11.989 1.00 59.72 206 LYS A CA 1
ATOM 1543 C C . LYS A 1 206 ? 20.267 16.470 -11.068 1.00 59.72 206 LYS A C 1
ATOM 1545 O O . LYS A 1 206 ? 20.622 17.520 -10.536 1.00 59.72 206 LYS A O 1
ATOM 1550 N N . SER A 1 207 ? 20.939 15.330 -10.904 1.00 58.34 207 SER A N 1
ATOM 1551 C CA . SER A 1 207 ? 22.193 15.271 -10.150 1.00 58.34 207 SER A CA 1
ATOM 1552 C C . SER A 1 207 ? 23.293 15.996 -10.926 1.00 58.34 207 SER A C 1
ATOM 1554 O O . SER A 1 207 ? 23.728 15.543 -11.979 1.00 58.34 207 SER A O 1
ATOM 1556 N N . THR A 1 208 ? 23.771 17.121 -10.401 1.00 60.12 208 THR A N 1
ATOM 1557 C CA . THR A 1 208 ? 24.843 17.920 -11.016 1.00 60.12 208 THR A CA 1
ATOM 1558 C C . THR A 1 208 ? 26.227 17.272 -10.918 1.00 60.12 208 THR A C 1
ATOM 1560 O O . THR A 1 208 ? 27.144 17.707 -11.610 1.00 60.12 208 THR A O 1
ATOM 1563 N N . LEU A 1 209 ? 26.393 16.233 -10.088 1.00 55.84 209 LEU A N 1
ATOM 1564 C CA . LEU A 1 209 ? 27.696 15.623 -9.793 1.00 55.84 209 LEU A CA 1
ATOM 1565 C C . LEU A 1 209 ? 27.878 14.208 -10.372 1.00 55.84 209 LEU A C 1
ATOM 1567 O O . LEU A 1 209 ? 29.006 13.727 -10.459 1.00 55.84 209 LEU A O 1
ATOM 1571 N N . ALA A 1 210 ? 26.808 13.532 -10.802 1.00 52.12 210 ALA A N 1
ATOM 1572 C CA . ALA A 1 210 ? 26.876 12.125 -11.188 1.00 52.12 210 ALA A CA 1
ATOM 1573 C C . ALA A 1 210 ? 26.783 11.915 -12.707 1.00 52.12 210 ALA A C 1
ATOM 1575 O O . ALA A 1 210 ? 25.717 11.683 -13.267 1.00 52.12 210 ALA A O 1
ATOM 1576 N N . ARG A 1 211 ? 27.937 11.908 -13.379 1.00 52.62 211 ARG A N 1
ATOM 1577 C CA . ARG A 1 211 ? 28.074 11.288 -14.705 1.00 52.62 211 ARG A CA 1
ATOM 1578 C C . ARG A 1 211 ? 27.927 9.762 -14.554 1.00 52.62 211 ARG A C 1
ATOM 1580 O O . ARG A 1 211 ? 28.867 9.121 -14.095 1.00 52.62 211 ARG A O 1
ATOM 1587 N N . GLY A 1 212 ? 26.784 9.169 -14.924 1.00 65.94 212 GLY A N 1
ATOM 1588 C CA . GLY A 1 212 ? 26.640 7.705 -15.053 1.00 65.94 212 GLY A CA 1
ATOM 1589 C C . GLY A 1 212 ? 25.328 7.097 -14.531 1.00 65.94 212 GLY A C 1
ATOM 1590 O O . GLY A 1 212 ? 24.296 7.753 -14.471 1.00 65.94 212 GLY A O 1
ATOM 1591 N N . SER A 1 213 ? 25.373 5.814 -14.144 1.00 65.25 213 SER A N 1
ATOM 1592 C CA . SER A 1 213 ? 24.206 4.978 -13.777 1.00 65.25 213 SER A CA 1
ATOM 1593 C C . SER A 1 213 ? 23.365 5.515 -12.599 1.00 65.25 213 SER A C 1
ATOM 1595 O O . SER A 1 213 ? 22.211 5.126 -12.441 1.00 65.25 213 SER A O 1
ATOM 1597 N N . TRP A 1 214 ? 23.909 6.435 -11.788 1.00 71.81 214 TRP A N 1
ATOM 1598 C CA . TRP A 1 214 ? 23.252 7.010 -10.605 1.00 71.81 214 TRP A CA 1
ATOM 1599 C C . TRP A 1 214 ? 21.996 7.831 -10.921 1.00 71.81 214 TRP A C 1
ATOM 1601 O O . TRP A 1 214 ? 21.086 7.864 -10.098 1.00 71.81 214 TRP A O 1
ATOM 1611 N N . GLU A 1 215 ? 21.879 8.419 -12.116 1.00 71.06 215 GLU A N 1
ATOM 1612 C CA . GLU A 1 215 ? 20.651 9.126 -12.522 1.00 71.06 215 GLU A CA 1
ATOM 1613 C C . GLU A 1 215 ? 19.412 8.215 -12.470 1.00 71.06 215 GLU A C 1
ATOM 1615 O O . GLU A 1 215 ? 18.326 8.664 -12.110 1.00 71.06 215 GLU A O 1
ATOM 1620 N N . ARG A 1 216 ? 19.580 6.912 -12.749 1.00 70.06 216 ARG A N 1
ATOM 1621 C CA . ARG A 1 216 ? 18.493 5.919 -12.700 1.00 70.06 216 ARG A CA 1
ATOM 1622 C C . ARG A 1 216 ? 18.108 5.524 -11.273 1.00 70.06 216 ARG A C 1
ATOM 1624 O O . ARG A 1 216 ? 16.969 5.133 -11.043 1.00 70.06 216 ARG A O 1
ATOM 1631 N N . TYR A 1 217 ? 19.037 5.634 -10.323 1.00 74.75 217 TYR A N 1
ATOM 1632 C CA . TYR A 1 217 ? 18.813 5.290 -8.914 1.00 74.75 217 TYR A CA 1
ATOM 1633 C C . TYR A 1 217 ? 18.406 6.489 -8.061 1.00 74.75 217 TYR A C 1
ATOM 1635 O O . TYR A 1 217 ? 17.766 6.297 -7.030 1.00 74.75 217 TYR A O 1
ATOM 1643 N N . PHE A 1 218 ? 18.729 7.712 -8.486 1.00 75.50 218 PHE A N 1
ATOM 1644 C CA . PHE A 1 218 ? 18.464 8.925 -7.719 1.00 75.50 218 PHE A CA 1
ATOM 1645 C C . PHE A 1 218 ? 16.980 9.064 -7.361 1.00 75.50 218 PHE A C 1
ATOM 1647 O O . PHE A 1 218 ? 16.653 9.243 -6.192 1.00 75.50 218 PHE A O 1
ATOM 1654 N N . ILE A 1 219 ? 16.081 8.879 -8.334 1.00 77.81 219 ILE A N 1
ATOM 1655 C CA . ILE A 1 219 ? 14.637 8.997 -8.095 1.00 77.81 219 ILE A CA 1
ATOM 1656 C C . ILE A 1 219 ? 14.128 7.891 -7.142 1.00 77.81 219 ILE A C 1
ATOM 1658 O O . ILE A 1 219 ? 13.560 8.203 -6.095 1.00 77.81 219 ILE A O 1
ATOM 1662 N N . PRO A 1 220 ? 14.355 6.591 -7.398 1.00 79.25 220 PRO A N 1
ATOM 1663 C CA . PRO A 1 220 ? 13.933 5.546 -6.464 1.00 79.25 220 PRO A CA 1
ATOM 1664 C C . PRO A 1 220 ? 14.511 5.675 -5.049 1.00 79.25 220 PRO A C 1
ATOM 1666 O O . PRO A 1 220 ? 13.801 5.429 -4.075 1.00 79.25 220 PRO A O 1
ATOM 1669 N N . VAL A 1 221 ? 15.777 6.075 -4.915 1.00 80.44 221 VAL A N 1
ATOM 1670 C CA . VAL A 1 221 ? 16.484 6.111 -3.626 1.00 80.44 221 VAL A CA 1
ATOM 1671 C C . VAL A 1 221 ? 16.190 7.396 -2.854 1.00 80.44 221 VAL A C 1
ATOM 1673 O O . VAL A 1 221 ? 15.694 7.351 -1.728 1.00 80.44 221 VAL A O 1
ATOM 1676 N N . SER A 1 222 ? 16.490 8.556 -3.434 1.00 76.62 222 SER A N 1
ATOM 1677 C CA . SER A 1 222 ? 16.372 9.838 -2.733 1.00 76.62 222 SER A CA 1
ATOM 1678 C C . SER A 1 222 ? 14.923 10.272 -2.566 1.00 76.62 222 SER A C 1
ATOM 1680 O O . SER A 1 222 ? 14.614 11.043 -1.663 1.00 76.62 222 SER A O 1
ATOM 1682 N N . CYS A 1 223 ? 14.041 9.784 -3.434 1.00 77.00 223 CYS A N 1
ATOM 1683 C CA . CYS A 1 223 ? 12.695 10.306 -3.553 1.00 77.00 223 CYS A CA 1
ATOM 1684 C C . CYS A 1 223 ? 11.705 9.291 -2.985 1.00 77.00 223 CYS A C 1
ATOM 1686 O O . CYS A 1 223 ? 11.009 9.604 -2.026 1.00 77.00 223 CYS A O 1
ATOM 1688 N N . PHE A 1 224 ? 11.661 8.062 -3.508 1.00 82.44 224 PHE A N 1
ATOM 1689 C CA . PHE A 1 224 ? 10.718 7.062 -2.999 1.00 82.44 224 PHE A CA 1
ATOM 1690 C C . PHE A 1 224 ? 11.184 6.416 -1.692 1.00 82.44 224 PHE A C 1
ATOM 1692 O O . PHE A 1 224 ? 10.411 6.379 -0.735 1.00 82.44 224 PHE A O 1
ATOM 1699 N N . LEU A 1 225 ? 12.421 5.923 -1.610 1.00 85.50 225 LEU A N 1
ATOM 1700 C CA . LEU A 1 225 ? 12.883 5.201 -0.421 1.00 85.50 225 LEU A CA 1
ATOM 1701 C C . LEU A 1 225 ? 13.016 6.129 0.789 1.00 85.50 225 LEU A C 1
ATOM 1703 O O . LEU A 1 225 ? 12.469 5.815 1.843 1.00 85.50 225 LEU A O 1
ATOM 1707 N N . LEU A 1 226 ? 13.684 7.279 0.638 1.00 85.75 226 LEU A N 1
ATOM 1708 C CA . LEU A 1 226 ? 13.854 8.231 1.739 1.00 85.75 226 LEU A CA 1
ATOM 1709 C C . LEU A 1 226 ? 12.504 8.731 2.266 1.00 85.75 226 LEU A C 1
ATOM 1711 O O . LEU A 1 226 ? 12.289 8.725 3.473 1.00 85.75 226 LEU A O 1
ATOM 1715 N N . PHE A 1 227 ? 11.576 9.094 1.374 1.00 84.31 227 PHE A N 1
ATOM 1716 C CA . PHE A 1 227 ? 10.245 9.548 1.773 1.00 84.31 227 PHE A CA 1
ATOM 1717 C C . PHE A 1 227 ? 9.480 8.475 2.553 1.00 84.31 227 PHE A C 1
ATOM 1719 O O . PHE A 1 227 ? 8.984 8.748 3.645 1.00 84.31 227 PHE A O 1
ATOM 1726 N N . ASN A 1 228 ? 9.413 7.249 2.023 1.00 87.25 228 ASN A N 1
ATOM 1727 C CA . ASN A 1 228 ? 8.684 6.167 2.682 1.00 87.25 228 ASN A CA 1
ATOM 1728 C C . ASN A 1 228 ? 9.347 5.743 4.001 1.00 87.25 228 ASN A C 1
ATOM 1730 O O . ASN A 1 228 ? 8.641 5.421 4.956 1.00 87.25 228 ASN A O 1
ATOM 1734 N N . LEU A 1 229 ? 10.681 5.802 4.090 1.00 88.31 229 LEU A N 1
ATOM 1735 C CA . LEU A 1 229 ? 11.408 5.511 5.324 1.00 88.31 229 LEU A CA 1
ATOM 1736 C C . LEU A 1 229 ? 11.182 6.601 6.379 1.00 88.31 229 LEU A C 1
ATOM 1738 O O . LEU A 1 229 ? 10.980 6.280 7.547 1.00 88.31 229 LEU A O 1
ATOM 1742 N N . SER A 1 230 ? 11.178 7.876 5.982 1.00 86.44 230 SER A N 1
ATOM 1743 C CA . SER A 1 230 ? 10.867 8.995 6.876 1.00 86.44 230 SER A CA 1
ATOM 1744 C C . SER A 1 230 ? 9.406 8.985 7.338 1.00 86.44 230 SER A C 1
ATOM 1746 O O . SER A 1 230 ? 9.164 9.199 8.525 1.00 86.44 230 SER A O 1
ATOM 1748 N N . ASP A 1 231 ? 8.440 8.685 6.459 1.00 85.50 231 ASP A N 1
ATOM 1749 C CA . ASP A 1 231 ? 7.027 8.511 6.845 1.00 85.50 231 ASP A CA 1
ATOM 1750 C C . ASP A 1 231 ? 6.870 7.335 7.822 1.00 85.50 231 ASP A C 1
ATOM 1752 O O . ASP A 1 231 ? 6.252 7.477 8.882 1.00 85.50 231 ASP A O 1
ATOM 1756 N N . TRP A 1 232 ? 7.506 6.198 7.525 1.00 86.69 232 TRP A N 1
ATOM 1757 C CA . TRP A 1 232 ? 7.505 5.039 8.413 1.00 86.69 232 TRP A CA 1
ATOM 1758 C C . TRP A 1 232 ? 8.148 5.341 9.772 1.00 86.69 232 TRP A C 1
ATOM 1760 O O . TRP A 1 232 ? 7.574 4.990 10.807 1.00 86.69 232 TRP A O 1
ATOM 1770 N N . ALA A 1 233 ? 9.301 6.014 9.790 1.00 86.94 233 ALA A N 1
ATOM 1771 C CA . ALA A 1 233 ? 9.990 6.410 11.013 1.00 86.94 233 ALA A CA 1
ATOM 1772 C C . ALA A 1 233 ? 9.149 7.395 11.834 1.00 86.94 233 ALA A C 1
ATOM 1774 O O . ALA A 1 233 ? 9.013 7.206 13.040 1.00 86.94 233 ALA A O 1
ATOM 1775 N N . GLY A 1 234 ? 8.517 8.386 11.194 1.00 83.75 234 GLY A N 1
ATOM 1776 C CA . GLY A 1 234 ? 7.622 9.335 11.858 1.00 83.75 234 GLY A CA 1
ATOM 1777 C C . GLY A 1 234 ? 6.434 8.641 12.530 1.00 83.75 234 GLY A C 1
ATOM 1778 O O . GLY A 1 234 ? 6.166 8.872 13.710 1.00 83.75 234 GLY A O 1
ATOM 1779 N N . ARG A 1 235 ? 5.768 7.717 11.823 1.00 81.62 235 ARG A N 1
ATOM 1780 C CA . ARG A 1 235 ? 4.664 6.916 12.388 1.00 81.62 235 ARG A CA 1
ATOM 1781 C C . ARG A 1 235 ? 5.141 5.980 13.496 1.00 81.62 235 ARG A C 1
ATOM 1783 O O . ARG A 1 235 ? 4.465 5.843 14.511 1.00 81.62 235 ARG A O 1
ATOM 1790 N N . SER A 1 236 ? 6.305 5.360 13.337 1.00 82.12 236 SER A N 1
ATOM 1791 C CA . SER A 1 236 ? 6.840 4.410 14.321 1.00 82.12 236 SER A CA 1
ATOM 1792 C C . SER A 1 236 ? 7.361 5.109 15.578 1.00 82.12 236 SER A C 1
ATOM 1794 O O . SER A 1 236 ? 7.181 4.590 16.675 1.00 82.12 236 SER A O 1
ATOM 1796 N N . LEU A 1 237 ? 7.914 6.319 15.460 1.00 81.50 237 LEU A N 1
ATOM 1797 C CA . LEU A 1 237 ? 8.343 7.124 16.603 1.00 81.50 237 LEU A CA 1
ATOM 1798 C C . LEU A 1 237 ? 7.165 7.478 17.515 1.00 81.50 237 LEU A C 1
ATOM 1800 O O . LEU A 1 237 ? 7.314 7.441 18.732 1.00 81.50 237 LEU A O 1
ATOM 1804 N N . THR A 1 238 ? 5.972 7.721 16.957 1.00 72.12 238 THR A N 1
ATOM 1805 C CA . THR A 1 238 ? 4.771 7.918 17.789 1.00 72.12 238 THR A CA 1
ATOM 1806 C C . THR A 1 238 ? 4.406 6.685 18.612 1.00 72.12 238 THR A C 1
ATOM 1808 O O . THR A 1 238 ? 3.792 6.848 19.653 1.00 72.12 238 THR A O 1
ATOM 1811 N N . ALA A 1 239 ? 4.828 5.474 18.221 1.00 68.69 239 ALA A N 1
ATOM 1812 C CA . ALA A 1 239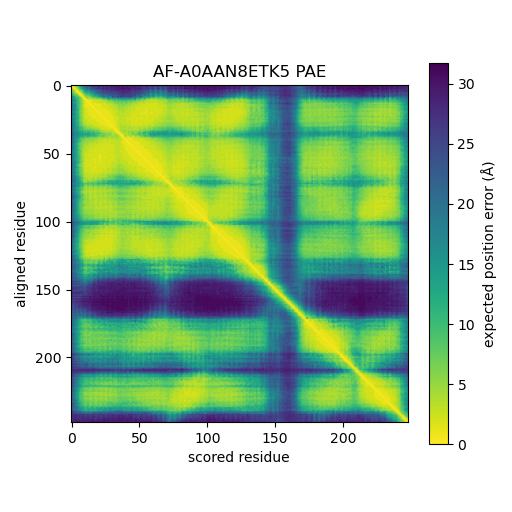 ? 4.648 4.261 19.022 1.00 68.69 239 ALA A CA 1
ATOM 1813 C C . ALA A 1 239 ? 5.532 4.257 20.277 1.00 68.69 239 ALA A C 1
ATOM 1815 O O . ALA A 1 239 ? 5.089 3.835 21.341 1.00 68.69 239 ALA A O 1
ATOM 1816 N N . PHE A 1 240 ? 6.777 4.722 20.136 1.00 68.31 240 PHE A N 1
ATOM 1817 C CA . PHE A 1 240 ? 7.773 4.745 21.211 1.00 68.31 240 PHE A CA 1
ATOM 1818 C C . PHE A 1 240 ? 7.645 5.979 22.110 1.00 68.31 240 PHE A C 1
ATOM 1820 O O . PHE A 1 240 ? 7.934 5.904 23.299 1.00 68.31 240 PHE A O 1
ATOM 1827 N N . CYS A 1 241 ? 7.187 7.102 21.554 1.00 63.47 241 CYS A N 1
ATOM 1828 C CA . CYS A 1 241 ? 6.997 8.371 22.253 1.00 63.47 241 CYS A CA 1
ATOM 1829 C C . CYS A 1 241 ? 5.525 8.656 22.597 1.00 63.47 241 CYS A C 1
ATOM 1831 O O . CYS A 1 241 ? 5.177 9.823 22.788 1.00 63.47 241 CYS A O 1
ATOM 1833 N N . MET A 1 242 ? 4.649 7.640 22.671 1.00 55.41 242 MET A N 1
ATOM 1834 C CA . MET A 1 242 ? 3.333 7.816 23.299 1.00 55.41 242 MET A CA 1
ATOM 1835 C C . MET A 1 242 ? 3.578 8.333 24.715 1.00 55.41 242 MET A C 1
ATOM 1837 O O . MET A 1 242 ? 4.102 7.609 25.559 1.00 55.41 242 MET A O 1
ATOM 1841 N N . TRP A 1 243 ? 3.254 9.608 24.931 1.00 47.22 243 TRP A N 1
ATOM 1842 C CA . TRP A 1 243 ? 3.366 10.286 26.212 1.00 47.22 243 TRP A CA 1
ATOM 1843 C C . TRP A 1 243 ? 2.756 9.392 27.288 1.00 47.22 243 TRP A C 1
ATOM 1845 O O . TRP A 1 243 ? 1.566 9.076 27.226 1.00 47.22 243 TRP A O 1
ATOM 1855 N N . VAL A 1 244 ? 3.594 8.951 28.228 1.00 43.50 244 VAL A N 1
ATOM 1856 C CA . VAL A 1 244 ? 3.168 8.296 29.461 1.00 43.50 244 VAL A CA 1
ATOM 1857 C C . VAL A 1 244 ? 2.121 9.221 30.068 1.00 43.50 244 VAL A C 1
ATOM 1859 O O . VAL A 1 244 ? 2.448 10.327 30.497 1.00 43.50 244 VAL A O 1
ATOM 1862 N N . SER A 1 245 ? 0.844 8.837 30.019 1.00 39.88 245 SER A N 1
ATOM 1863 C CA . SER A 1 245 ? -0.154 9.533 30.821 1.00 39.88 245 SER A CA 1
ATOM 1864 C C . SER A 1 245 ? 0.337 9.455 32.265 1.00 39.88 245 SER A C 1
ATOM 1866 O O . SER A 1 245 ? 0.675 8.350 32.696 1.00 39.88 245 SER A O 1
ATOM 1868 N N . PRO A 1 246 ? 0.449 10.583 32.988 1.00 42.31 246 PRO A N 1
ATOM 1869 C CA . PRO A 1 246 ? 0.733 10.519 34.412 1.00 42.31 246 PRO A CA 1
ATOM 1870 C C . PRO A 1 246 ? -0.336 9.621 35.040 1.00 42.31 246 PRO A C 1
ATOM 1872 O O . PRO A 1 246 ? -1.527 9.829 34.792 1.00 42.31 246 PRO A O 1
ATOM 1875 N N . GLU A 1 247 ? 0.093 8.571 35.744 1.00 38.69 247 GLU A N 1
ATOM 1876 C CA . GLU A 1 247 ? -0.827 7.778 36.558 1.00 38.69 247 GLU A CA 1
ATOM 1877 C C . GLU A 1 247 ? -1.556 8.721 37.534 1.00 38.69 247 GLU A C 1
ATOM 1879 O O . GLU A 1 247 ? -0.934 9.678 38.012 1.00 38.69 247 GLU A O 1
ATOM 1884 N N . PRO A 1 248 ? -2.864 8.513 37.771 1.00 50.34 248 PRO A N 1
ATOM 1885 C CA . PRO A 1 248 ? -3.611 9.269 38.770 1.00 50.34 248 PRO A CA 1
ATOM 1886 C C . PRO A 1 248 ? -3.115 9.006 40.197 1.00 50.34 248 PRO A C 1
ATOM 1888 O O . PRO A 1 248 ? -2.677 7.867 40.479 1.00 50.34 248 PRO A O 1
#

Foldseek 3Di:
DPPDDDPPQPLLCLQLVLLVQLLVLLVVVLVCLPDDDDPVVVVVSVVVSVVSNVVSVVSNLVSCVVLQVLPPPLSVLVVQLVVLVVLLVVLVLLLVCLVVVDDPSVSSSVVSVVVSVVSVVVSVCSVCQVVDPVNVVSVVCSVPPDVVVVVVVDDDDDDDDDDDPPDPPPVPPVVVCVVCVVVVVVVVVVVVCLVVCPPVVVLVDADPPDDDDVRSVCCSPVPRNVVSVVSSCVSVVCSVPVPDDPDD